Protein AF-A0A409X606-F1 (afdb_monomer_lite)

Foldseek 3Di:
DDDDDDDDDDDDPPPDPPPPPPDDFDFPPDPLADDPVRLVVLLVQAPHGKDQDAAQLQCLAPLHPNPDVVSNVVCVVCVQPLVVQQVDQNHANPQQLQWADDPPDIQARDSPPPSVPNPDDNGRGQRERIEGADDDPSSVVSVVVVCVVSRFAEAEDESNPDPVSRRTGYRHYYYHCVNHPDDDDDCFDDDPPDDPPDTGHD

Radius of gyration: 25.95 Å; chains: 1; bounding box: 70×73×76 Å

pLDDT: mean 90.86, std 13.36, range [38.22, 98.81]

InterPro domains:
  IPR006094 FAD linked oxidase, N-terminal [PF01565] (130-183)
  IPR016169 FAD-binding, type PCMH, subdomain 2 [G3DSA:3.30.465.10] (101-201)
  IPR036318 FAD-binding, type PCMH-like superfamily [SSF56176] (117-184)

Organism: NCBI:txid181874

Structure (mmCIF, N/CA/C/O backbone):
data_AF-A0A409X606-F1
#
_entry.id   AF-A0A409X606-F1
#
loop_
_atom_site.group_PDB
_atom_site.id
_atom_site.type_symbol
_atom_site.label_atom_id
_atom_site.label_alt_id
_atom_site.label_comp_id
_atom_site.label_asym_id
_atom_site.label_entity_id
_atom_site.label_seq_id
_atom_site.pdbx_PDB_ins_code
_atom_site.Cartn_x
_atom_site.Cartn_y
_atom_site.Cartn_z
_atom_site.occupancy
_atom_site.B_iso_or_equiv
_atom_site.auth_seq_id
_atom_site.auth_comp_id
_atom_site.auth_asym_id
_atom_site.auth_atom_id
_atom_site.pdbx_PDB_model_num
ATOM 1 N N . MET A 1 1 ? 37.718 59.959 51.801 1.00 41.81 1 MET A N 1
ATOM 2 C CA . MET A 1 1 ? 36.664 59.943 50.765 1.00 41.81 1 MET A CA 1
ATOM 3 C C . MET A 1 1 ? 37.006 58.835 49.777 1.00 41.81 1 MET A C 1
ATOM 5 O O . MET A 1 1 ? 37.850 59.040 48.920 1.00 41.81 1 MET A O 1
ATOM 9 N N . LEU A 1 2 ? 36.460 57.635 49.984 1.00 38.22 2 LEU A N 1
ATOM 10 C CA . LEU A 1 2 ? 36.681 56.449 49.146 1.00 38.22 2 LEU A CA 1
ATOM 11 C C . LEU A 1 2 ? 35.413 56.231 48.311 1.00 38.22 2 LEU A C 1
ATOM 13 O O . LEU A 1 2 ? 34.384 55.856 48.865 1.00 38.22 2 LEU A O 1
ATOM 17 N N . GLY A 1 3 ? 35.464 56.534 47.014 1.00 41.62 3 GLY A N 1
ATOM 18 C CA . GLY A 1 3 ? 34.371 56.265 46.076 1.00 41.62 3 GLY A CA 1
ATOM 19 C C . GLY A 1 3 ? 34.560 54.896 45.429 1.00 41.62 3 GLY A C 1
ATOM 20 O O . GLY A 1 3 ? 35.526 54.706 44.694 1.00 41.62 3 GLY A O 1
ATOM 21 N N . LEU A 1 4 ? 33.672 53.944 45.729 1.00 46.41 4 LEU A N 1
ATOM 22 C CA . LEU A 1 4 ? 33.629 52.634 45.072 1.00 46.41 4 LEU A CA 1
ATOM 23 C C . LEU A 1 4 ? 32.931 52.707 43.694 1.00 46.41 4 LEU A C 1
ATOM 25 O O . LEU A 1 4 ? 32.068 53.562 43.487 1.00 46.41 4 LEU A O 1
ATOM 29 N N . PRO A 1 5 ? 33.302 51.811 42.759 1.00 52.88 5 PRO A N 1
ATOM 30 C CA . PRO A 1 5 ? 32.977 51.891 41.339 1.00 52.88 5 PRO A CA 1
ATOM 31 C C . PRO A 1 5 ? 31.630 51.226 41.020 1.00 52.88 5 PRO A C 1
ATOM 33 O O . PRO A 1 5 ? 31.327 50.148 41.525 1.00 52.88 5 PRO A O 1
ATOM 36 N N . TYR A 1 6 ? 30.843 51.819 40.122 1.00 49.53 6 TYR A N 1
ATOM 37 C CA . TYR A 1 6 ? 29.661 51.163 39.556 1.00 49.53 6 TYR A CA 1
ATOM 38 C C . TYR A 1 6 ? 30.034 50.486 38.234 1.00 49.53 6 TYR A C 1
ATOM 40 O O . TYR A 1 6 ? 30.115 51.125 37.188 1.00 49.53 6 TYR A O 1
ATOM 48 N N . ILE A 1 7 ? 30.276 49.176 38.292 1.00 54.56 7 ILE A N 1
ATOM 49 C CA . ILE A 1 7 ? 30.349 48.306 37.115 1.00 54.56 7 ILE A CA 1
ATOM 50 C C . ILE A 1 7 ? 28.907 47.974 36.719 1.00 54.56 7 ILE A C 1
ATOM 52 O O . ILE A 1 7 ? 28.223 47.226 37.415 1.00 54.56 7 ILE A O 1
ATOM 56 N N . ALA A 1 8 ? 28.429 48.545 35.615 1.00 55.34 8 ALA A N 1
ATOM 57 C CA . ALA A 1 8 ? 27.153 48.165 35.020 1.00 55.34 8 ALA A CA 1
ATOM 58 C C . ALA A 1 8 ? 27.336 46.859 34.229 1.00 55.34 8 ALA A C 1
ATOM 60 O O . ALA A 1 8 ? 27.923 46.850 33.148 1.00 55.34 8 ALA A O 1
ATOM 61 N N . LEU A 1 9 ? 26.852 45.745 34.781 1.00 52.31 9 LEU A N 1
ATOM 62 C CA . LEU A 1 9 ? 26.819 44.453 34.101 1.00 52.31 9 LEU A CA 1
ATOM 63 C C . LEU A 1 9 ? 25.577 44.403 33.196 1.00 52.31 9 LEU A C 1
ATOM 65 O O . LEU A 1 9 ? 24.468 44.145 33.658 1.00 52.31 9 LEU A O 1
ATOM 69 N N . ALA A 1 10 ? 25.748 44.686 31.905 1.00 58.03 10 ALA A N 1
ATOM 70 C CA . ALA A 1 10 ? 24.686 44.511 30.921 1.00 58.03 10 ALA A CA 1
ATOM 71 C C . ALA A 1 10 ? 24.496 43.010 30.633 1.00 58.03 10 ALA A C 1
ATOM 73 O O . ALA A 1 10 ? 25.325 42.391 29.966 1.00 58.03 10 ALA A O 1
ATOM 74 N N . LEU A 1 11 ? 23.407 42.412 31.131 1.00 54.84 11 LEU A N 1
ATOM 75 C CA . LEU A 1 11 ? 22.975 41.086 30.686 1.00 54.84 11 LEU A CA 1
ATOM 76 C C . LEU A 1 11 ? 22.411 41.200 29.265 1.00 54.84 11 LEU A C 1
ATOM 78 O O . LEU A 1 11 ? 21.276 41.632 29.064 1.00 54.84 11 LEU A O 1
ATOM 82 N N . ALA A 1 12 ? 23.193 40.779 28.274 1.00 58.44 12 ALA A N 1
ATOM 83 C CA . ALA A 1 12 ? 22.667 40.478 26.952 1.00 58.44 12 ALA A CA 1
ATOM 84 C C . ALA A 1 12 ? 21.812 39.203 27.046 1.00 58.44 12 ALA A C 1
ATOM 86 O O . ALA A 1 12 ? 22.335 38.091 27.115 1.00 58.44 12 ALA A O 1
ATOM 87 N N . LEU A 1 13 ? 20.486 39.357 27.061 1.00 56.44 13 LEU A N 1
ATOM 88 C CA . LEU A 1 13 ? 19.549 38.260 26.820 1.00 56.44 13 LEU A CA 1
ATOM 89 C C . LEU A 1 13 ? 19.675 37.842 25.350 1.00 56.44 13 LEU A C 1
ATOM 91 O O . LEU A 1 13 ? 18.957 38.339 24.481 1.00 56.44 13 LEU A O 1
ATOM 95 N N . ALA A 1 14 ? 20.617 36.945 25.059 1.00 59.12 14 ALA A N 1
ATOM 96 C CA . ALA A 1 14 ? 20.675 36.263 23.777 1.00 59.12 14 ALA A CA 1
ATOM 97 C C . ALA A 1 14 ? 19.404 35.417 23.635 1.00 59.12 14 ALA A C 1
ATOM 99 O O . ALA A 1 14 ? 19.283 34.330 24.197 1.00 59.12 14 ALA A O 1
ATOM 100 N N . SER A 1 15 ? 18.427 35.949 22.908 1.00 60.22 15 SER A N 1
ATOM 101 C CA . SER A 1 15 ? 17.248 35.199 22.497 1.00 60.22 15 SER A CA 1
ATOM 102 C C . SER A 1 15 ? 17.689 34.252 21.388 1.00 60.22 15 SER A C 1
ATOM 104 O O . SER A 1 15 ? 17.701 34.621 20.217 1.00 60.22 15 SER A O 1
ATOM 106 N N . SER A 1 16 ? 18.131 33.048 21.749 1.00 58.28 16 SER A N 1
ATOM 107 C CA . SER A 1 16 ? 18.329 31.983 20.770 1.00 58.28 16 SER A CA 1
ATOM 108 C C . SER A 1 16 ? 16.969 31.666 20.160 1.00 58.28 16 SER A C 1
ATOM 110 O O . SER A 1 16 ? 16.063 31.212 20.859 1.00 58.28 16 SER A O 1
ATOM 112 N N . SER A 1 17 ? 16.802 31.927 18.867 1.00 60.75 17 SER A N 1
ATOM 113 C CA . SER A 1 17 ? 15.652 31.432 18.120 1.00 60.75 17 SER A CA 1
ATOM 114 C C . SER A 1 17 ? 15.630 29.911 18.285 1.00 60.75 17 SER A C 1
ATOM 116 O O . SER A 1 17 ? 16.550 29.230 17.833 1.00 60.75 17 SER A O 1
ATOM 118 N N . ILE A 1 18 ? 14.621 29.363 18.968 1.00 57.25 18 ILE A N 1
ATOM 119 C CA . ILE A 1 18 ? 14.363 27.922 18.930 1.00 57.25 18 ILE A CA 1
ATOM 120 C C . ILE A 1 18 ? 13.805 27.649 17.537 1.00 57.25 18 ILE A C 1
ATOM 122 O O . ILE A 1 18 ? 12.596 27.628 17.320 1.00 57.25 18 ILE A O 1
ATOM 126 N N . GLU A 1 19 ? 14.693 27.509 16.560 1.00 60.12 19 GLU A N 1
ATOM 127 C CA . GLU A 1 19 ? 14.320 26.948 15.278 1.00 60.12 19 GLU A CA 1
ATOM 128 C C . GLU A 1 19 ? 14.065 25.461 15.523 1.00 60.12 19 GLU A C 1
ATOM 130 O O . GLU A 1 19 ? 14.979 24.683 15.811 1.00 60.12 19 GLU A O 1
ATOM 135 N N . ALA A 1 20 ? 12.792 25.067 15.513 1.00 58.22 20 ALA A N 1
ATOM 136 C CA . ALA A 1 20 ? 12.423 23.666 15.591 1.00 58.22 20 ALA A CA 1
ATOM 137 C C . ALA A 1 20 ? 13.053 22.956 14.387 1.00 58.22 20 ALA A C 1
ATOM 139 O O . ALA A 1 20 ? 12.604 23.118 13.251 1.00 58.22 20 ALA A O 1
ATOM 140 N N . LYS A 1 21 ? 14.126 22.194 14.625 1.00 62.66 21 LYS A N 1
ATOM 141 C CA . LYS A 1 21 ? 14.823 21.450 13.578 1.00 62.66 21 LYS A CA 1
ATOM 142 C C . LYS A 1 21 ? 13.825 20.490 12.935 1.00 62.66 21 LYS A C 1
ATOM 144 O O . LYS A 1 21 ? 13.454 19.475 13.530 1.00 62.66 21 LYS A O 1
ATOM 149 N N . THR A 1 22 ? 13.365 20.828 11.733 1.00 71.00 22 THR A N 1
ATOM 150 C CA . THR A 1 22 ? 12.406 20.005 10.994 1.00 71.00 22 THR A CA 1
ATOM 151 C C . THR A 1 22 ? 13.116 18.711 10.628 1.00 71.00 22 THR A C 1
ATOM 153 O O . THR A 1 22 ? 13.938 18.664 9.718 1.00 71.00 22 THR A O 1
ATOM 156 N N . THR A 1 23 ? 12.868 17.663 11.411 1.00 86.94 23 THR A N 1
ATOM 157 C CA . THR A 1 23 ? 13.495 16.361 11.196 1.00 86.94 23 THR A CA 1
ATOM 158 C C . THR A 1 23 ? 12.695 15.622 10.135 1.00 86.94 23 THR A C 1
ATOM 160 O O . THR A 1 23 ? 11.543 15.248 10.363 1.00 86.94 23 THR A O 1
ATOM 163 N N . CYS A 1 24 ? 13.297 15.428 8.961 1.00 92.81 24 CYS A N 1
ATOM 164 C CA . CYS A 1 24 ? 12.702 14.631 7.895 1.00 92.81 24 CYS A CA 1
ATOM 165 C C . CYS A 1 24 ? 12.411 13.202 8.374 1.00 92.81 24 CYS A C 1
ATOM 167 O O . CYS A 1 24 ? 13.068 12.678 9.277 1.00 92.81 24 CYS A O 1
ATOM 169 N N . LYS A 1 25 ? 11.419 12.559 7.754 1.00 95.56 25 LYS A N 1
ATOM 170 C CA . LYS A 1 25 ? 11.163 11.132 7.971 1.00 95.56 25 LYS A CA 1
ATOM 171 C C . LYS A 1 25 ? 12.327 10.299 7.454 1.00 95.56 25 LYS A C 1
ATOM 173 O O . LYS A 1 25 ? 12.964 10.668 6.471 1.00 95.56 25 LYS A O 1
ATOM 178 N N . CYS A 1 26 ? 12.583 9.179 8.117 1.00 96.38 26 CYS A N 1
ATOM 179 C CA . CYS A 1 26 ? 13.582 8.237 7.663 1.00 96.38 26 CYS A CA 1
ATOM 180 C C . CYS A 1 26 ? 13.048 7.428 6.473 1.00 96.38 26 CYS A C 1
ATOM 182 O O . CYS A 1 26 ? 11.951 6.869 6.541 1.00 96.38 26 CYS A O 1
ATOM 184 N N . LEU A 1 27 ? 13.814 7.390 5.383 1.00 96.06 27 LEU A N 1
ATOM 185 C CA . LEU A 1 27 ? 13.409 6.793 4.110 1.00 96.06 27 LEU A CA 1
ATOM 186 C C . LEU A 1 27 ? 14.164 5.476 3.868 1.00 96.06 27 LEU A C 1
ATOM 188 O O . LEU A 1 27 ? 15.333 5.389 4.255 1.00 96.06 27 LEU A O 1
ATOM 192 N N . PRO A 1 28 ? 13.559 4.475 3.201 1.00 94.88 28 PRO A N 1
ATOM 193 C CA . PRO A 1 28 ? 14.253 3.264 2.772 1.00 94.88 28 PRO A CA 1
ATOM 194 C C . PRO A 1 28 ? 15.574 3.590 2.066 1.00 94.88 28 PRO A C 1
ATOM 196 O O . PRO A 1 28 ? 15.615 4.455 1.193 1.00 94.88 28 PRO A O 1
ATOM 199 N N . GLY A 1 29 ? 16.652 2.917 2.472 1.00 93.19 29 GLY A N 1
ATOM 200 C CA . GLY A 1 29 ? 18.016 3.164 1.983 1.00 93.19 29 GLY A CA 1
ATOM 201 C C . GLY A 1 29 ? 18.800 4.241 2.748 1.00 93.19 29 GLY A C 1
ATOM 202 O O . GLY A 1 29 ? 20.011 4.337 2.576 1.00 93.19 29 GLY A O 1
ATOM 203 N N . SER A 1 30 ? 18.158 5.021 3.625 1.00 95.25 30 SER A N 1
ATOM 204 C CA . SER A 1 30 ? 18.858 5.983 4.492 1.00 95.25 30 SER A CA 1
ATOM 205 C C . SER A 1 30 ? 19.560 5.280 5.666 1.00 95.25 30 SER A C 1
ATOM 207 O O . SER A 1 30 ? 19.043 4.275 6.153 1.00 95.25 30 SER A O 1
ATOM 209 N N . PRO A 1 31 ? 20.656 5.835 6.225 1.00 95.75 31 PRO A N 1
ATOM 210 C CA . PRO A 1 31 ? 21.358 5.232 7.369 1.00 95.75 31 PRO A CA 1
ATOM 211 C C . PRO A 1 31 ? 20.507 5.059 8.635 1.00 95.75 31 PRO A C 1
ATOM 213 O O . PRO A 1 31 ? 20.772 4.179 9.444 1.00 95.75 31 PRO A O 1
ATOM 216 N N . CYS A 1 32 ? 19.484 5.898 8.817 1.00 95.31 32 CYS A N 1
ATOM 217 C CA . CYS A 1 32 ? 18.547 5.796 9.936 1.00 95.31 32 CYS A CA 1
ATOM 218 C C . CYS A 1 32 ? 17.511 4.670 9.765 1.00 95.31 32 CYS A C 1
ATOM 220 O O . CYS A 1 32 ? 16.748 4.408 10.695 1.00 95.31 32 CYS A O 1
ATOM 222 N N . PHE A 1 33 ? 17.404 4.074 8.569 1.00 97.75 33 PHE A N 1
ATOM 223 C CA . PHE A 1 33 ? 16.308 3.169 8.242 1.00 97.75 33 PHE A CA 1
ATOM 224 C C . PHE A 1 33 ? 16.557 1.811 8.904 1.00 97.75 33 PHE A C 1
ATOM 226 O O . PHE A 1 33 ? 17.709 1.372 8.961 1.00 97.75 33 PHE A O 1
ATOM 233 N N . PRO A 1 34 ? 15.515 1.130 9.411 1.00 97.62 34 PRO A N 1
ATOM 234 C CA . PRO A 1 34 ? 15.673 -0.169 10.052 1.00 97.62 34 PRO A CA 1
ATOM 235 C C . PRO A 1 34 ? 16.437 -1.158 9.171 1.00 97.62 34 PRO A C 1
ATOM 237 O O . PRO A 1 34 ? 16.160 -1.289 7.978 1.00 97.62 34 PRO A O 1
ATOM 240 N N . SER A 1 35 ? 17.389 -1.880 9.762 1.00 97.69 35 SER A N 1
ATOM 241 C CA . SER A 1 35 ? 18.125 -2.920 9.046 1.00 97.69 35 SER A CA 1
ATOM 242 C C . SER A 1 35 ? 17.215 -4.119 8.734 1.00 97.69 35 SER A C 1
ATOM 244 O O . SER A 1 35 ? 16.213 -4.331 9.427 1.00 97.69 35 SER A O 1
ATOM 246 N N . PRO A 1 36 ? 17.552 -4.957 7.736 1.00 97.12 36 PRO A N 1
ATOM 247 C CA . PRO A 1 36 ? 16.731 -6.116 7.385 1.00 97.12 36 PRO A CA 1
ATOM 248 C C . PRO A 1 36 ? 16.401 -7.053 8.566 1.00 97.12 36 PRO A C 1
ATOM 250 O O . PRO A 1 36 ? 15.242 -7.450 8.678 1.00 97.12 36 PRO A O 1
ATOM 253 N N . PRO A 1 37 ? 17.326 -7.361 9.503 1.00 98.31 37 PRO A N 1
ATOM 254 C CA . PRO A 1 37 ? 16.987 -8.149 10.691 1.00 98.31 37 PRO A CA 1
ATOM 255 C C . PRO A 1 37 ? 15.968 -7.469 11.616 1.00 98.31 37 PRO A C 1
ATOM 257 O O . PRO A 1 37 ? 15.107 -8.145 12.175 1.00 98.31 37 PRO A O 1
ATOM 260 N N . VAL A 1 38 ? 16.030 -6.140 11.760 1.00 98.38 38 VAL A N 1
ATOM 261 C CA . VAL A 1 38 ? 15.075 -5.365 12.572 1.00 98.38 38 VAL A CA 1
ATOM 262 C C . VAL A 1 38 ? 13.690 -5.375 11.926 1.00 98.38 38 VAL A C 1
ATOM 264 O O . VAL A 1 38 ? 12.697 -5.629 12.605 1.00 98.38 38 VAL A O 1
ATOM 267 N N . ILE A 1 39 ? 13.623 -5.182 10.604 1.00 98.06 39 ILE A N 1
ATOM 268 C CA . ILE A 1 39 ? 12.375 -5.304 9.835 1.00 98.06 39 ILE A CA 1
ATOM 269 C C . ILE A 1 39 ? 11.810 -6.716 9.988 1.00 98.06 39 ILE A C 1
ATOM 271 O O . ILE A 1 39 ? 10.625 -6.872 10.270 1.00 98.06 39 ILE A O 1
ATOM 275 N N . LYS A 1 40 ? 12.654 -7.749 9.880 1.00 98.19 40 LYS A N 1
ATOM 276 C CA . LYS A 1 40 ? 12.209 -9.137 10.004 1.00 98.19 40 LYS A CA 1
ATOM 277 C C . LYS A 1 40 ? 11.657 -9.453 11.391 1.00 98.19 40 LYS A C 1
ATOM 279 O O . LYS A 1 40 ? 10.643 -10.137 11.511 1.00 98.19 40 LYS A O 1
ATOM 284 N N . ALA A 1 41 ? 12.303 -8.943 12.437 1.00 98.38 41 ALA A N 1
ATOM 285 C CA . ALA A 1 41 ? 11.805 -9.073 13.799 1.00 98.38 41 ALA A CA 1
ATOM 286 C C . ALA A 1 41 ? 10.425 -8.417 13.950 1.00 98.38 41 ALA A C 1
ATOM 288 O O . ALA A 1 41 ? 9.538 -9.024 14.543 1.00 98.38 41 ALA A O 1
ATOM 289 N N . PHE A 1 42 ? 10.220 -7.232 13.364 1.00 98.38 42 PHE A N 1
ATOM 290 C CA . PHE A 1 42 ? 8.917 -6.568 13.329 1.00 98.38 42 PHE A CA 1
ATOM 291 C C . PHE A 1 42 ? 7.860 -7.383 12.569 1.00 98.38 42 PHE A C 1
ATOM 293 O O . PHE A 1 42 ? 6.780 -7.606 13.117 1.00 98.38 42 PHE A O 1
ATOM 300 N N . GLU A 1 43 ? 8.171 -7.889 11.371 1.00 97.94 43 GLU A N 1
ATOM 301 C CA . GLU A 1 43 ? 7.273 -8.748 10.580 1.00 97.94 43 GLU A CA 1
ATOM 302 C C . GLU A 1 43 ? 6.765 -9.944 11.389 1.00 97.94 43 GLU A C 1
ATOM 304 O O . GLU A 1 43 ? 5.574 -10.241 11.376 1.00 97.94 43 GLU A O 1
ATOM 309 N N . ASN A 1 44 ? 7.652 -10.590 12.150 1.00 98.00 44 ASN A N 1
ATOM 310 C CA . ASN A 1 44 ? 7.307 -11.745 12.979 1.00 98.00 44 ASN A CA 1
ATOM 311 C C . ASN A 1 44 ? 6.345 -11.405 14.132 1.00 98.00 44 ASN A C 1
ATOM 313 O O . ASN A 1 44 ? 5.778 -12.309 14.743 1.00 98.00 44 ASN A O 1
ATOM 317 N N . THR A 1 45 ? 6.159 -10.122 14.458 1.00 98.00 45 THR A N 1
ATOM 318 C CA . THR A 1 45 ? 5.170 -9.694 15.457 1.00 98.00 45 THR A CA 1
ATOM 319 C C . THR A 1 45 ? 3.779 -9.465 14.869 1.00 98.00 45 THR A C 1
ATOM 321 O O . THR A 1 45 ? 2.826 -9.351 15.642 1.00 98.00 45 THR A O 1
ATOM 324 N N . LEU A 1 46 ? 3.638 -9.362 13.548 1.00 98.44 46 LEU A N 1
ATOM 325 C CA . LEU A 1 46 ? 2.374 -9.058 12.879 1.00 98.44 46 LEU A CA 1
ATOM 326 C C . LEU A 1 46 ? 1.549 -10.325 12.621 1.00 98.44 46 LEU A C 1
ATOM 328 O O . LEU A 1 46 ? 2.064 -11.440 12.623 1.00 98.44 46 LEU A O 1
ATOM 332 N N . SER A 1 47 ? 0.251 -10.144 12.373 1.00 98.12 47 SER A N 1
ATOM 333 C CA . SER A 1 47 ? -0.654 -11.250 12.025 1.00 98.12 47 SER A CA 1
ATOM 334 C C . SER A 1 47 ? -0.342 -11.888 10.664 1.00 98.12 47 SER A C 1
ATOM 336 O O . SER A 1 47 ? -0.646 -13.059 10.449 1.00 98.12 47 SER A O 1
ATOM 338 N N . GLU A 1 48 ? 0.237 -11.125 9.737 1.00 97.00 48 GLU A N 1
ATOM 339 C CA . GLU A 1 48 ? 0.826 -11.598 8.480 1.00 97.00 48 GLU A CA 1
ATOM 340 C C . GLU A 1 48 ? 2.141 -10.832 8.240 1.00 97.00 48 GLU A C 1
ATOM 342 O O . GLU A 1 48 ? 2.254 -9.687 8.693 1.00 97.00 48 GLU A O 1
ATOM 347 N N . PRO A 1 49 ? 3.123 -11.419 7.529 1.00 96.12 49 PRO A N 1
ATOM 348 C CA . PRO A 1 49 ? 4.332 -10.704 7.133 1.00 96.12 49 PRO A CA 1
ATOM 349 C C . PRO A 1 49 ? 4.021 -9.416 6.362 1.00 96.12 49 PRO A C 1
ATOM 351 O O . PRO A 1 49 ? 2.982 -9.296 5.707 1.00 96.12 49 PRO A O 1
ATOM 354 N N . LEU A 1 50 ? 4.946 -8.457 6.417 1.00 97.00 50 LEU A N 1
ATOM 355 C CA . LEU A 1 50 ? 4.839 -7.213 5.661 1.00 97.00 50 LEU A CA 1
ATOM 356 C C . LEU A 1 50 ? 4.771 -7.521 4.158 1.00 97.00 50 LEU A C 1
ATOM 358 O O . LEU A 1 50 ? 5.572 -8.290 3.628 1.00 97.00 50 LEU A O 1
ATOM 362 N N . ILE A 1 51 ? 3.818 -6.903 3.468 1.00 97.81 51 ILE A N 1
ATOM 363 C CA . ILE A 1 51 ? 3.742 -6.944 2.009 1.00 97.81 51 ILE A CA 1
ATOM 364 C C . ILE A 1 51 ? 4.699 -5.878 1.475 1.00 97.81 51 ILE A C 1
ATOM 366 O O . ILE A 1 51 ? 4.657 -4.734 1.927 1.00 97.81 51 ILE A O 1
ATOM 370 N N . HIS A 1 52 ? 5.521 -6.238 0.493 1.00 95.69 52 HIS A N 1
ATOM 371 C CA . HIS A 1 52 ? 6.429 -5.325 -0.209 1.00 95.69 52 HIS A CA 1
ATOM 372 C C . HIS A 1 52 ? 5.876 -5.076 -1.620 1.00 95.69 52 HIS A C 1
ATOM 374 O O . HIS A 1 52 ? 6.220 -5.815 -2.544 1.00 95.69 52 HIS A O 1
ATOM 380 N N . PRO A 1 53 ? 4.935 -4.129 -1.795 1.00 96.12 53 PRO A N 1
ATOM 381 C CA . PRO A 1 53 ? 4.190 -4.012 -3.040 1.00 96.12 53 PRO A CA 1
ATOM 382 C C . PRO A 1 53 ? 5.024 -3.405 -4.170 1.00 96.12 53 PRO A C 1
ATOM 384 O O . PRO A 1 53 ? 5.767 -2.437 -3.980 1.00 96.12 53 PRO A O 1
ATOM 387 N N . ARG A 1 54 ? 4.789 -3.904 -5.383 1.00 97.06 54 ARG A N 1
ATOM 388 C CA . ARG A 1 54 ? 5.078 -3.187 -6.628 1.00 97.06 54 ARG A CA 1
ATOM 389 C C . ARG A 1 54 ? 3.794 -2.538 -7.149 1.00 97.06 54 ARG A C 1
ATOM 391 O O . ARG A 1 54 ? 2.711 -3.004 -6.800 1.00 97.06 54 ARG A O 1
ATOM 398 N N . PRO A 1 55 ? 3.879 -1.458 -7.946 1.00 97.62 55 PRO A N 1
ATOM 399 C CA . PRO A 1 55 ? 2.700 -0.856 -8.560 1.00 97.62 55 PRO A CA 1
ATOM 400 C C . PRO A 1 55 ? 1.886 -1.884 -9.337 1.00 97.62 55 PRO A C 1
ATOM 402 O O . PRO A 1 55 ? 2.455 -2.762 -9.978 1.00 97.62 55 PRO A O 1
ATOM 405 N N . MET A 1 56 ? 0.564 -1.742 -9.345 1.00 96.69 56 MET A N 1
ATOM 406 C CA . MET A 1 56 ? -0.342 -2.707 -9.978 1.00 96.69 56 MET A CA 1
ATOM 407 C C . MET A 1 56 ? -0.011 -2.965 -11.461 1.00 96.69 56 MET A C 1
ATOM 409 O O . MET A 1 56 ? -0.169 -4.081 -11.941 1.00 96.69 56 MET A O 1
ATOM 413 N N . GLY A 1 57 ? 0.492 -1.956 -12.182 1.00 97.38 57 GLY A N 1
ATOM 414 C CA . GLY A 1 57 ? 0.910 -2.081 -13.583 1.00 97.38 57 GLY A CA 1
ATOM 415 C C . GLY A 1 57 ? 2.213 -2.858 -13.812 1.00 97.38 57 GLY A C 1
ATOM 416 O O . GLY A 1 57 ? 2.483 -3.220 -14.951 1.00 97.38 57 GLY A O 1
ATOM 417 N N . SER A 1 58 ? 3.006 -3.139 -12.772 1.00 97.81 58 SER A N 1
ATOM 418 C CA . SER A 1 58 ? 4.357 -3.731 -12.881 1.00 97.81 58 SER A CA 1
ATOM 419 C C . SER A 1 58 ? 4.375 -5.072 -13.607 1.00 97.81 58 SER A C 1
ATOM 421 O O . SER A 1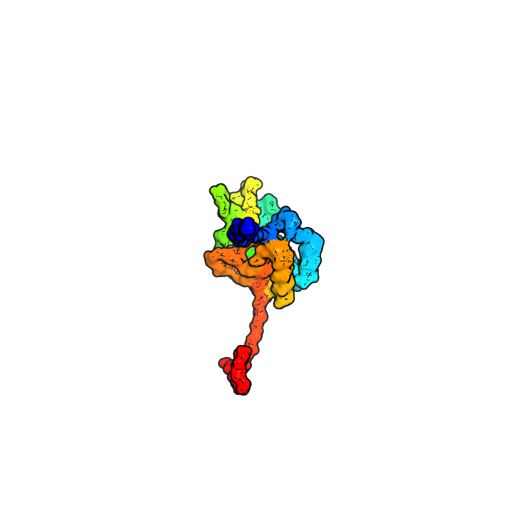 58 ? 5.255 -5.324 -14.427 1.00 97.81 58 SER A O 1
ATOM 423 N N . VAL A 1 59 ? 3.317 -5.862 -13.435 1.00 98.06 59 VAL A N 1
ATOM 424 C CA . VAL A 1 59 ? 3.116 -7.143 -14.120 1.00 98.06 59 VAL A CA 1
ATOM 425 C C . VAL A 1 59 ? 3.057 -7.031 -15.651 1.00 98.06 59 VAL A C 1
ATOM 427 O O . VAL A 1 59 ? 3.158 -8.046 -16.336 1.00 98.06 59 VAL A O 1
ATOM 430 N N . CYS A 1 60 ? 2.892 -5.826 -16.206 1.00 98.19 60 CYS A N 1
ATOM 431 C CA . CYS A 1 60 ? 2.859 -5.568 -17.646 1.00 98.19 60 CYS A CA 1
ATOM 432 C C . CYS A 1 60 ? 4.208 -5.179 -18.263 1.00 98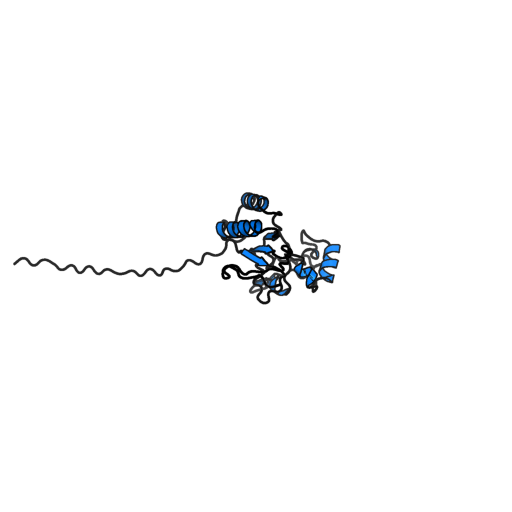.19 60 CYS A C 1
ATOM 434 O O . CYS A 1 60 ? 4.279 -5.089 -19.486 1.00 98.19 60 CYS A O 1
ATOM 436 N N . PHE A 1 61 ? 5.251 -4.946 -17.463 1.00 97.62 61 PHE A N 1
ATOM 437 C CA . PHE A 1 61 ? 6.555 -4.472 -17.934 1.00 97.62 61 PHE A CA 1
ATOM 438 C C . PHE A 1 61 ? 7.537 -5.650 -18.032 1.00 97.62 61 PHE A C 1
ATOM 440 O O . PHE A 1 61 ? 7.900 -6.188 -16.990 1.00 97.62 61 PHE A O 1
ATOM 447 N N . PRO A 1 62 ? 7.998 -6.073 -19.228 1.00 96.25 62 PRO A N 1
ATOM 448 C CA . PRO A 1 62 ? 8.875 -7.241 -19.399 1.00 96.25 62 PRO A CA 1
ATOM 449 C C . PRO A 1 62 ? 10.223 -7.164 -18.671 1.00 96.25 62 PRO A C 1
ATOM 451 O O . PRO A 1 62 ? 10.841 -8.194 -18.416 1.00 96.25 62 PRO A O 1
ATOM 454 N N . ASN A 1 63 ? 10.690 -5.955 -18.356 1.00 94.25 63 ASN A N 1
ATOM 455 C CA . ASN A 1 63 ? 11.915 -5.705 -17.596 1.00 94.25 63 ASN A CA 1
ATOM 456 C C . ASN A 1 63 ? 11.693 -5.649 -16.070 1.00 94.25 63 ASN A C 1
ATOM 458 O O . ASN A 1 63 ? 12.666 -5.530 -15.324 1.00 94.25 63 ASN A O 1
ATOM 462 N N . ASP A 1 64 ? 10.449 -5.736 -15.589 1.00 96.19 64 ASP A N 1
ATOM 463 C CA . ASP A 1 64 ? 10.136 -5.768 -14.162 1.00 96.19 64 ASP A CA 1
ATOM 464 C C . ASP A 1 64 ? 10.168 -7.214 -13.623 1.00 96.19 64 ASP A C 1
ATOM 466 O O . ASP A 1 64 ? 9.641 -8.125 -14.267 1.00 96.19 64 ASP A O 1
ATOM 470 N N . PRO A 1 65 ? 10.718 -7.462 -12.417 1.00 95.62 65 PRO A N 1
ATOM 471 C CA . PRO A 1 65 ? 10.728 -8.794 -11.804 1.00 95.62 65 PRO A CA 1
ATOM 472 C C . PRO A 1 65 ? 9.345 -9.435 -11.616 1.00 95.62 65 PRO A C 1
ATOM 474 O O . PRO A 1 65 ? 9.250 -10.647 -11.434 1.00 95.62 65 PRO A O 1
ATOM 477 N N . THR A 1 66 ? 8.278 -8.634 -11.610 1.00 96.75 66 THR A N 1
ATOM 478 C CA . THR A 1 66 ? 6.894 -9.097 -11.439 1.00 96.75 66 THR A CA 1
ATOM 479 C C . THR A 1 66 ? 6.170 -9.371 -12.757 1.00 96.75 66 THR A C 1
ATOM 481 O O . THR A 1 66 ? 4.988 -9.722 -12.726 1.00 96.75 66 THR A O 1
ATOM 484 N N . PHE A 1 67 ? 6.846 -9.236 -13.906 1.00 97.44 67 PHE A N 1
ATOM 485 C CA . PHE A 1 67 ? 6.245 -9.441 -15.219 1.00 97.44 67 PHE A CA 1
ATOM 486 C C . PHE A 1 67 ? 5.474 -10.761 -15.308 1.00 97.44 67 PHE A C 1
ATOM 488 O O . PHE A 1 67 ? 6.012 -11.850 -15.093 1.00 97.44 67 PHE A O 1
ATOM 495 N N . ASN A 1 68 ? 4.197 -10.664 -15.665 1.00 98.06 68 ASN A N 1
ATOM 496 C CA . ASN A 1 68 ? 3.342 -11.813 -15.883 1.00 98.06 68 ASN A CA 1
ATOM 497 C C . ASN A 1 68 ? 2.237 -11.434 -16.884 1.00 98.06 68 ASN A C 1
ATOM 499 O O . ASN A 1 68 ? 1.350 -10.649 -16.542 1.00 98.06 68 ASN A O 1
ATOM 503 N N . PRO A 1 69 ? 2.235 -11.993 -18.109 1.00 97.25 69 PRO A N 1
ATOM 504 C CA . PRO A 1 69 ? 1.298 -11.581 -19.154 1.00 97.25 69 PRO A CA 1
ATOM 505 C C . PRO A 1 69 ? -0.169 -11.864 -18.799 1.00 97.25 69 PRO A C 1
ATOM 507 O O . PRO A 1 69 ? -1.049 -11.083 -19.161 1.00 97.25 69 PRO A O 1
ATOM 510 N N . THR A 1 70 ? -0.445 -12.933 -18.047 1.00 98.19 70 THR A N 1
ATOM 511 C CA . THR A 1 70 ? -1.801 -13.261 -17.584 1.00 98.19 70 THR A CA 1
ATOM 512 C C . THR A 1 70 ? -2.279 -12.253 -16.543 1.00 98.19 70 THR A C 1
ATOM 514 O O . THR A 1 70 ? -3.377 -11.710 -16.670 1.00 98.19 70 THR A O 1
ATOM 517 N N . ALA A 1 71 ? -1.441 -11.944 -15.549 1.00 97.88 71 ALA A N 1
ATOM 518 C CA . ALA A 1 71 ? -1.756 -10.923 -14.552 1.00 97.88 71 ALA A CA 1
ATOM 519 C C . ALA A 1 71 ? -1.885 -9.535 -15.198 1.00 97.88 71 ALA A C 1
ATOM 521 O O . ALA A 1 71 ? -2.768 -8.765 -14.832 1.00 97.88 71 ALA A O 1
ATOM 522 N N . CYS A 1 72 ? -1.069 -9.232 -16.211 1.00 98.19 72 CYS A N 1
ATOM 523 C CA . CYS A 1 72 ? -1.184 -8.003 -16.987 1.00 98.19 72 CYS A CA 1
ATOM 524 C C . CYS A 1 72 ? -2.541 -7.878 -17.687 1.00 98.19 72 CYS A C 1
ATOM 526 O O . CYS A 1 72 ? -3.172 -6.822 -17.617 1.00 98.19 72 CYS A O 1
ATOM 528 N N . ALA A 1 73 ? -3.021 -8.945 -18.333 1.00 98.25 73 ALA A N 1
ATOM 529 C CA . ALA A 1 73 ? -4.339 -8.946 -18.961 1.00 98.25 73 ALA A CA 1
ATOM 530 C C . ALA A 1 73 ? -5.455 -8.680 -17.934 1.00 98.25 73 ALA A C 1
ATOM 532 O O . ALA A 1 73 ? -6.353 -7.871 -18.186 1.00 98.25 73 ALA A O 1
ATOM 533 N N . GLU A 1 74 ? -5.365 -9.291 -16.749 1.00 98.06 74 GLU A N 1
ATOM 534 C CA . GLU A 1 74 ? -6.304 -9.043 -15.655 1.00 98.06 74 GLU A CA 1
ATOM 535 C C . GLU A 1 74 ? -6.249 -7.585 -15.174 1.00 98.06 74 GLU A C 1
ATOM 537 O O . GLU A 1 74 ? -7.287 -6.916 -15.139 1.00 98.06 74 GLU A O 1
ATOM 542 N N . VAL A 1 75 ? -5.054 -7.068 -14.874 1.00 98.00 75 VAL A N 1
ATOM 543 C CA . VAL A 1 75 ? -4.832 -5.684 -14.428 1.00 98.00 75 VAL A CA 1
ATOM 544 C C . VAL A 1 75 ? -5.374 -4.685 -15.443 1.00 98.00 75 VAL A C 1
ATOM 546 O O . VAL A 1 75 ? -6.096 -3.767 -15.057 1.00 98.00 75 VAL A O 1
ATOM 549 N N . LYS A 1 76 ? -5.103 -4.879 -16.739 1.00 98.06 76 LYS A N 1
ATOM 550 C CA . LYS A 1 76 ? -5.641 -4.024 -17.806 1.00 98.06 76 LYS A CA 1
ATOM 551 C C . LYS A 1 76 ? -7.168 -4.053 -17.832 1.00 98.06 76 LYS A C 1
ATOM 553 O O . LYS A 1 76 ? -7.793 -2.998 -17.893 1.00 98.06 76 LYS A O 1
ATOM 558 N N . SER A 1 77 ? -7.780 -5.234 -17.719 1.00 98.19 77 SER A N 1
ATOM 559 C CA . SER A 1 77 ? -9.245 -5.371 -17.737 1.00 98.19 77 SER A CA 1
ATOM 560 C C . SER A 1 77 ? -9.939 -4.729 -16.527 1.00 98.19 77 SER A C 1
ATOM 562 O O . SER A 1 77 ? -11.075 -4.268 -16.631 1.00 98.19 77 SER A O 1
ATOM 564 N N . LYS A 1 78 ? -9.256 -4.667 -15.378 1.00 97.69 78 LYS A N 1
ATOM 565 C CA . LYS A 1 78 ? -9.791 -4.141 -14.115 1.00 97.69 78 LYS A CA 1
ATOM 566 C C . LYS A 1 78 ? -9.204 -2.786 -13.730 1.00 97.69 78 LYS A C 1
ATOM 568 O O . LYS A 1 78 ? -9.470 -2.311 -12.627 1.00 97.69 78 LYS A O 1
ATOM 573 N N . TRP A 1 79 ? -8.456 -2.137 -14.624 1.00 96.75 79 TRP A N 1
ATOM 574 C CA . TRP A 1 79 ? -7.692 -0.934 -14.300 1.00 96.75 79 TRP A CA 1
ATOM 575 C C . TRP A 1 79 ? -8.557 0.168 -13.686 1.00 96.75 79 TRP A C 1
ATOM 577 O O . TRP A 1 79 ? -8.157 0.772 -12.703 1.00 96.75 79 TRP A O 1
ATOM 587 N N . HIS A 1 80 ? -9.779 0.381 -14.173 1.00 96.12 80 HIS A N 1
ATOM 588 C CA . HIS A 1 80 ? -10.712 1.372 -13.615 1.00 96.12 80 HIS A CA 1
ATOM 589 C C . HIS A 1 80 ? -11.807 0.765 -12.720 1.00 96.12 80 HIS A C 1
ATOM 591 O O . HIS A 1 80 ? -12.774 1.439 -12.370 1.00 96.12 80 HIS A O 1
ATOM 597 N N . ASN A 1 81 ? -11.690 -0.510 -12.338 1.00 97.69 81 ASN A N 1
ATOM 598 C CA . ASN A 1 81 ? -12.682 -1.172 -11.500 1.00 97.69 81 ASN A CA 1
ATOM 599 C C . ASN A 1 81 ? -12.459 -0.830 -10.018 1.00 97.69 81 ASN A C 1
ATOM 601 O O . ASN A 1 81 ? -11.488 -1.271 -9.405 1.00 97.69 81 ASN A O 1
ATOM 605 N N . GLY A 1 82 ? -13.391 -0.083 -9.422 1.00 96.50 82 GLY A N 1
ATOM 606 C CA . GLY A 1 82 ? -13.251 0.376 -8.039 1.00 96.50 82 GLY A CA 1
ATOM 607 C C . GLY A 1 82 ? -13.135 -0.755 -7.014 1.00 96.50 82 GLY A C 1
ATOM 608 O O . GLY A 1 82 ? -12.292 -0.688 -6.122 1.00 96.50 82 GLY A O 1
ATOM 609 N N . ALA A 1 83 ? -13.910 -1.833 -7.162 1.00 96.81 83 ALA A N 1
ATOM 610 C CA . ALA A 1 83 ? -13.847 -2.968 -6.240 1.00 96.81 83 ALA A CA 1
ATOM 611 C C . ALA A 1 83 ? -12.470 -3.653 -6.278 1.00 96.81 83 ALA A C 1
ATOM 613 O O . ALA A 1 83 ? -11.874 -3.905 -5.230 1.00 96.81 83 ALA A O 1
ATOM 614 N N . PHE A 1 84 ? -11.925 -3.872 -7.477 1.00 97.56 84 PHE A N 1
ATOM 615 C CA . PHE A 1 84 ? -10.592 -4.43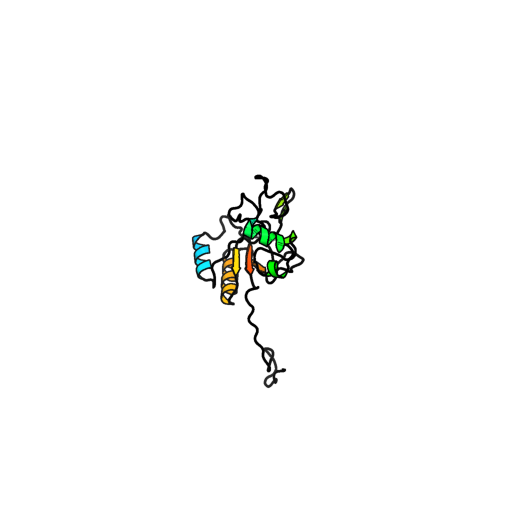6 -7.664 1.00 97.56 84 PHE A CA 1
ATOM 616 C C . PHE A 1 84 ? -9.507 -3.546 -7.049 1.00 97.56 84 PHE A C 1
ATOM 618 O O . PHE A 1 84 ? -8.707 -4.020 -6.245 1.00 97.56 84 PHE A O 1
ATOM 625 N N . ARG A 1 85 ? -9.533 -2.238 -7.324 1.00 97.06 85 ARG A N 1
ATOM 626 C CA . ARG A 1 85 ? -8.554 -1.286 -6.768 1.00 97.06 85 ARG A CA 1
ATOM 627 C C . ARG A 1 85 ? -8.624 -1.178 -5.241 1.00 97.06 85 ARG A C 1
ATOM 629 O O . ARG A 1 85 ? -7.612 -0.961 -4.582 1.00 97.06 85 ARG A O 1
ATOM 636 N N . THR A 1 86 ? -9.803 -1.361 -4.647 1.00 96.81 86 THR A N 1
ATOM 637 C CA . THR A 1 86 ? -9.946 -1.451 -3.186 1.00 96.81 86 THR A CA 1
ATOM 638 C C . THR A 1 86 ? -9.380 -2.758 -2.623 1.00 96.81 86 THR A C 1
ATOM 640 O O . THR A 1 86 ? -8.836 -2.742 -1.517 1.00 96.81 86 THR A O 1
ATOM 643 N N . SER A 1 87 ? -9.461 -3.854 -3.383 1.00 96.25 87 SER A N 1
ATOM 644 C CA . SER A 1 87 ? -9.020 -5.189 -2.957 1.00 96.25 87 SER A CA 1
ATOM 645 C C . SER A 1 87 ? -7.502 -5.397 -2.942 1.00 96.25 87 SER A C 1
ATOM 647 O O . SER A 1 87 ? -7.043 -6.381 -2.368 1.00 96.25 87 SER A O 1
ATOM 649 N N . VAL A 1 88 ? -6.721 -4.472 -3.512 1.00 96.94 88 VAL A N 1
ATOM 650 C CA . VAL A 1 88 ? -5.251 -4.528 -3.521 1.00 96.94 88 VAL A CA 1
ATOM 651 C C . VAL A 1 88 ? -4.645 -3.334 -2.773 1.00 96.94 88 VAL A C 1
ATOM 653 O O . VAL A 1 88 ? -5.190 -2.224 -2.830 1.00 96.94 88 VAL A O 1
ATOM 656 N N . PRO A 1 89 ? -3.544 -3.500 -2.022 1.00 97.00 89 PRO A N 1
ATOM 657 C CA . PRO A 1 89 ? -2.950 -2.401 -1.266 1.00 97.00 89 PRO A CA 1
ATOM 658 C C . PRO A 1 89 ? -2.213 -1.370 -2.135 1.00 97.00 89 PRO A C 1
ATOM 660 O O . PRO A 1 89 ? -2.196 -0.191 -1.780 1.00 97.00 89 PRO A O 1
ATOM 663 N N . GLU A 1 90 ? -1.660 -1.787 -3.272 1.00 96.25 90 GLU A N 1
ATOM 664 C CA . GLU A 1 90 ? -0.849 -0.990 -4.201 1.00 96.25 90 GLU A CA 1
ATOM 665 C C . GLU A 1 90 ? -1.645 -0.061 -5.124 1.00 96.25 90 GLU A C 1
ATOM 667 O O . GLU A 1 90 ? -1.032 0.704 -5.865 1.00 96.25 90 GLU A O 1
ATOM 672 N N . ALA A 1 91 ? -2.982 -0.064 -5.032 1.00 96.38 91 ALA A N 1
ATOM 673 C CA . ALA A 1 91 ? -3.842 0.841 -5.791 1.00 96.38 91 ALA A CA 1
ATOM 674 C C . ALA A 1 91 ? -4.562 1.898 -4.925 1.00 96.38 91 ALA A C 1
ATOM 676 O O . ALA A 1 91 ? -5.096 1.618 -3.847 1.00 96.38 91 ALA A O 1
ATOM 677 N N . ALA A 1 92 ? -4.623 3.128 -5.419 1.00 95.81 92 ALA A N 1
ATOM 678 C CA . ALA A 1 92 ? -5.560 4.183 -5.062 1.00 95.81 92 ALA A CA 1
ATOM 679 C C . ALA A 1 92 ? -6.708 4.220 -6.081 1.00 95.81 92 ALA A C 1
ATOM 681 O O . ALA A 1 92 ? -6.586 3.724 -7.194 1.00 95.81 92 ALA A O 1
ATOM 682 N N . GLN A 1 93 ? -7.837 4.835 -5.735 1.00 95.81 93 GLN A N 1
ATOM 683 C CA . GLN A 1 93 ? -8.963 4.952 -6.673 1.00 95.81 93 GLN A CA 1
ATOM 684 C C . GLN A 1 93 ? -8.716 6.014 -7.744 1.00 95.81 93 GLN A C 1
ATOM 686 O O . GLN A 1 93 ? -9.099 5.841 -8.897 1.00 95.81 93 GLN A O 1
ATOM 691 N N . PHE A 1 94 ? -8.014 7.082 -7.372 1.00 94.62 94 PHE A N 1
ATOM 692 C CA . PHE A 1 94 ? -7.544 8.100 -8.301 1.00 94.62 94 PHE A CA 1
ATOM 693 C C . PHE A 1 94 ? -6.092 7.795 -8.670 1.00 94.62 94 PHE A C 1
ATOM 695 O O . PHE A 1 94 ? -5.186 7.970 -7.854 1.00 94.62 94 PHE A O 1
ATOM 702 N N . ILE A 1 95 ? -5.891 7.306 -9.896 1.00 92.69 95 ILE A N 1
ATOM 703 C CA . ILE A 1 95 ? -4.610 6.778 -10.404 1.00 92.69 95 ILE A CA 1
ATOM 704 C C . ILE A 1 95 ? -3.475 7.806 -10.303 1.00 92.69 95 ILE A C 1
ATOM 706 O O . ILE A 1 95 ? -2.337 7.446 -10.017 1.00 92.69 95 ILE A O 1
ATOM 710 N N . ASN A 1 96 ? -3.765 9.102 -10.447 1.00 92.88 96 ASN A N 1
ATOM 711 C CA . ASN A 1 96 ? -2.758 10.157 -10.305 1.00 92.88 96 ASN A CA 1
ATOM 712 C C . ASN A 1 96 ? -2.060 10.126 -8.930 1.00 92.88 96 ASN A C 1
ATOM 714 O O . ASN A 1 96 ? -0.899 10.515 -8.824 1.00 92.88 96 ASN A O 1
ATOM 718 N N . TRP A 1 97 ? -2.724 9.621 -7.883 1.00 94.69 97 TRP A N 1
ATOM 719 C CA . TRP A 1 97 ? -2.131 9.488 -6.551 1.00 94.69 97 TRP A CA 1
ATOM 720 C C . TRP A 1 97 ? -1.194 8.293 -6.378 1.00 94.69 97 TRP A C 1
ATOM 722 O O . TRP A 1 97 ? -0.558 8.190 -5.330 1.00 94.69 97 TRP A O 1
ATOM 732 N N . GLU A 1 98 ? -1.056 7.446 -7.394 1.00 95.31 98 GLU A N 1
ATOM 733 C CA . GLU A 1 98 ? -0.036 6.392 -7.469 1.00 95.31 98 GLU A CA 1
ATOM 734 C C . GLU A 1 98 ? 1.260 6.906 -8.087 1.00 95.31 98 GLU A C 1
ATOM 736 O O . GLU A 1 98 ? 2.331 6.376 -7.804 1.00 95.31 98 GLU A O 1
ATOM 741 N N . THR A 1 99 ? 1.176 7.966 -8.889 1.00 94.31 99 THR A N 1
ATOM 742 C CA . THR A 1 99 ? 2.318 8.556 -9.589 1.00 94.31 99 THR A CA 1
ATOM 743 C C . THR A 1 99 ? 3.052 9.568 -8.714 1.00 94.31 99 THR A C 1
ATOM 745 O O . THR A 1 99 ? 2.448 10.229 -7.862 1.00 94.31 99 THR A O 1
ATOM 748 N N . MET A 1 100 ? 4.362 9.705 -8.922 1.00 93.31 100 MET A N 1
ATOM 749 C CA . MET A 1 100 ? 5.137 10.839 -8.415 1.00 93.31 100 MET A CA 1
ATOM 750 C C . MET A 1 100 ? 5.464 11.770 -9.577 1.00 93.31 100 MET A C 1
ATOM 752 O O . MET A 1 100 ? 6.016 11.342 -10.582 1.00 93.31 100 MET A O 1
ATOM 756 N N . ILE A 1 101 ? 5.144 13.052 -9.433 1.00 90.81 101 ILE A N 1
ATOM 757 C CA . ILE A 1 101 ? 5.523 14.077 -10.405 1.00 90.81 101 ILE A CA 1
ATOM 758 C C . ILE A 1 101 ? 6.729 14.811 -9.834 1.00 90.81 101 ILE A C 1
ATOM 760 O O . ILE A 1 101 ? 6.667 15.339 -8.721 1.00 90.81 101 ILE A O 1
ATOM 764 N N . ASN A 1 102 ? 7.822 14.828 -10.586 1.00 86.44 102 ASN A N 1
ATOM 765 C CA . ASN A 1 102 ? 8.992 15.648 -10.299 1.00 86.44 102 ASN A CA 1
ATOM 766 C C . ASN A 1 102 ? 9.129 16.739 -11.376 1.00 86.44 102 ASN A C 1
ATOM 768 O O . ASN A 1 102 ? 8.303 16.842 -12.281 1.00 86.44 102 ASN A O 1
ATOM 772 N N . SER A 1 103 ? 10.140 17.601 -11.268 1.00 88.88 103 SER A N 1
ATOM 773 C CA . SER A 1 103 ? 10.289 18.760 -12.160 1.00 88.88 103 SER A CA 1
ATOM 774 C C . SER A 1 103 ? 10.541 18.405 -13.629 1.00 88.88 103 SER A C 1
ATOM 776 O O . SER A 1 103 ? 10.460 19.288 -14.478 1.00 88.88 103 SER A O 1
ATOM 778 N N . THR A 1 104 ? 10.887 17.153 -13.932 1.00 88.94 104 THR A N 1
ATOM 779 C CA . THR A 1 104 ? 11.335 16.722 -15.265 1.00 88.94 104 THR A CA 1
ATOM 780 C C . THR A 1 104 ? 10.626 15.475 -15.790 1.00 88.94 104 THR A C 1
ATOM 782 O O . THR A 1 104 ? 10.741 15.181 -16.975 1.00 88.94 104 THR A O 1
ATOM 785 N N . ALA A 1 105 ? 9.919 14.726 -14.943 1.00 88.19 105 ALA A N 1
ATOM 786 C CA . ALA A 1 105 ? 9.319 13.444 -15.288 1.00 88.19 105 ALA A CA 1
ATOM 787 C C . ALA A 1 105 ? 8.102 13.106 -14.411 1.00 88.19 105 ALA A C 1
ATOM 789 O O . ALA A 1 105 ? 7.897 13.660 -13.325 1.00 88.19 105 ALA A O 1
ATOM 790 N N . VAL A 1 106 ? 7.311 12.148 -14.898 1.00 91.75 106 VAL A N 1
ATOM 791 C CA . VAL A 1 106 ? 6.236 11.491 -14.152 1.00 91.75 106 VAL A CA 1
ATOM 792 C C . VAL A 1 106 ? 6.667 10.054 -13.886 1.00 91.75 106 VAL A C 1
ATOM 794 O O . VAL A 1 106 ? 6.665 9.214 -14.784 1.00 91.75 106 VAL A O 1
ATOM 797 N N . ASP A 1 107 ? 7.021 9.773 -12.638 1.00 93.69 107 ASP A N 1
ATOM 798 C CA . ASP A 1 107 ? 7.359 8.439 -12.160 1.00 93.69 107 ASP A CA 1
ATOM 799 C C . ASP A 1 107 ? 6.052 7.656 -11.981 1.00 93.69 107 ASP A C 1
ATOM 801 O O . ASP A 1 107 ? 5.380 7.722 -10.941 1.00 93.69 107 ASP A O 1
ATOM 805 N N . GLN A 1 108 ? 5.671 6.941 -13.034 1.00 93.31 108 GLN A N 1
ATOM 806 C CA . GLN A 1 108 ? 4.452 6.143 -13.110 1.00 93.31 108 GLN A CA 1
ATOM 807 C C . GLN A 1 108 ? 4.739 4.696 -13.509 1.00 93.31 108 GLN A C 1
ATOM 809 O O . GLN A 1 108 ? 5.853 4.329 -13.878 1.00 93.31 108 GLN A O 1
ATOM 814 N N . CYS A 1 109 ? 3.697 3.876 -13.445 1.00 96.12 109 CYS A N 1
ATOM 815 C CA . CYS A 1 109 ? 3.708 2.500 -13.909 1.00 96.12 109 CYS A CA 1
ATOM 816 C C . CYS A 1 109 ? 2.381 2.202 -14.616 1.00 96.12 109 CYS A C 1
ATOM 818 O O . CYS A 1 109 ? 1.511 1.503 -14.094 1.00 96.12 109 CYS A O 1
ATOM 820 N N . ASP A 1 110 ? 2.204 2.841 -15.772 1.00 95.12 110 ASP A N 1
ATOM 821 C CA . ASP A 1 110 ? 0.999 2.739 -16.591 1.00 95.12 110 ASP A CA 1
ATOM 822 C C . ASP A 1 110 ? 1.115 1.553 -17.569 1.00 95.12 110 ASP A C 1
ATOM 824 O O . ASP A 1 110 ? 1.979 1.575 -18.450 1.00 95.12 110 ASP A O 1
ATOM 828 N N . PRO A 1 111 ? 0.261 0.518 -17.458 1.00 96.00 111 PRO A N 1
ATOM 829 C CA . PRO A 1 111 ? 0.314 -0.643 -18.338 1.00 96.00 111 PRO A CA 1
ATOM 830 C C . PRO A 1 111 ? -0.151 -0.357 -19.779 1.00 96.00 111 PRO A C 1
ATOM 832 O O . PRO A 1 111 ? -0.014 -1.236 -20.636 1.00 96.00 111 PRO A O 1
ATOM 835 N N . PHE A 1 112 ? -0.739 0.812 -20.059 1.00 95.75 112 PHE A N 1
ATOM 836 C CA . PHE A 1 112 ? -1.223 1.201 -21.391 1.00 95.75 112 PHE A CA 1
ATOM 837 C C . PHE A 1 112 ? -0.223 2.038 -22.201 1.00 95.75 112 PHE A C 1
ATOM 839 O O . PHE A 1 112 ? -0.503 2.345 -23.359 1.00 95.75 112 PHE A O 1
ATOM 846 N N . GLY A 1 113 ? 0.932 2.380 -21.622 1.00 91.62 113 GLY A N 1
ATOM 847 C CA . GLY A 1 113 ? 2.047 2.984 -22.353 1.00 91.62 113 GLY A CA 1
ATOM 848 C C . GLY A 1 113 ? 2.796 1.983 -23.242 1.00 91.62 113 GLY A C 1
ATOM 849 O O . GLY A 1 113 ? 2.390 0.826 -23.394 1.00 91.62 113 GLY A O 1
ATOM 850 N N . ASP A 1 114 ? 3.931 2.413 -23.799 1.00 91.88 114 ASP A N 1
ATOM 851 C CA . ASP A 1 114 ? 4.857 1.514 -24.497 1.00 91.88 114 ASP A CA 1
ATOM 852 C C . ASP A 1 114 ? 5.647 0.683 -23.478 1.00 91.88 114 ASP A C 1
ATOM 854 O O . ASP A 1 114 ? 6.772 0.998 -23.099 1.00 91.88 114 ASP A O 1
ATOM 858 N N . VAL A 1 115 ? 5.004 -0.362 -22.961 1.00 94.06 115 VAL A N 1
ATOM 859 C CA . VAL A 1 115 ? 5.614 -1.294 -22.003 1.00 94.06 115 VAL A CA 1
ATOM 860 C C . VAL A 1 115 ? 6.626 -2.231 -22.667 1.00 94.06 115 VAL A C 1
ATOM 862 O O . VAL A 1 115 ? 7.332 -2.945 -21.966 1.00 94.06 115 VAL A O 1
ATOM 865 N N . THR A 1 116 ? 6.676 -2.279 -24.002 1.00 91.38 116 THR A N 1
ATOM 866 C CA . THR A 1 116 ? 7.591 -3.147 -24.757 1.00 91.38 116 THR A CA 1
ATOM 867 C C . THR A 1 116 ? 8.935 -2.497 -25.050 1.00 91.38 116 THR A C 1
ATOM 869 O O . THR A 1 116 ? 9.907 -3.217 -25.281 1.00 91.38 116 THR A O 1
ATOM 872 N N . ASP A 1 117 ? 9.011 -1.167 -25.014 1.00 93.06 117 ASP A N 1
ATOM 873 C CA . ASP A 1 117 ? 10.278 -0.448 -25.043 1.00 93.06 117 ASP A CA 1
ATOM 874 C C . ASP A 1 117 ? 11.129 -0.843 -23.815 1.00 93.06 117 ASP A C 1
ATOM 876 O O . ASP A 1 117 ? 10.708 -0.622 -22.676 1.00 93.06 117 ASP A O 1
ATOM 880 N N . PRO A 1 118 ? 12.337 -1.410 -23.998 1.00 88.12 118 PRO A N 1
ATOM 881 C CA . PRO A 1 118 ? 13.200 -1.818 -22.888 1.00 88.12 118 PRO A CA 1
ATOM 882 C C . PRO A 1 118 ? 13.662 -0.649 -22.002 1.00 88.12 118 PRO A C 1
ATOM 884 O O . PRO A 1 118 ? 14.114 -0.882 -20.879 1.00 88.12 118 PRO A O 1
ATOM 887 N N . THR A 1 119 ? 13.562 0.592 -22.485 1.00 90.00 119 THR A N 1
ATOM 888 C CA . THR A 1 119 ? 13.852 1.810 -21.717 1.00 90.00 119 THR A CA 1
ATOM 889 C C . THR A 1 119 ? 12.674 2.253 -20.842 1.00 90.00 119 THR A C 1
ATOM 891 O O . THR A 1 119 ? 12.866 2.990 -19.870 1.00 90.00 119 THR A O 1
ATOM 894 N N . SER A 1 120 ? 11.465 1.757 -21.121 1.00 91.38 120 SER A N 1
ATOM 895 C CA . SER A 1 120 ? 10.263 2.013 -20.333 1.00 91.38 120 SER A CA 1
ATOM 896 C C . SER A 1 120 ? 10.368 1.325 -18.976 1.00 91.38 120 SER A C 1
ATOM 898 O O . SER A 1 120 ? 10.507 0.107 -18.877 1.00 91.38 120 SER A O 1
ATOM 900 N N . THR A 1 121 ? 10.336 2.109 -17.902 1.00 93.25 121 THR A N 1
ATOM 901 C CA . THR A 1 121 ? 10.497 1.608 -16.534 1.00 93.25 121 THR A CA 1
ATOM 902 C C . THR A 1 121 ? 9.203 1.791 -15.753 1.00 93.25 121 THR A C 1
ATOM 904 O O . THR A 1 121 ? 8.666 2.893 -15.670 1.00 93.25 121 THR A O 1
ATOM 907 N N . CYS A 1 122 ? 8.729 0.722 -15.111 1.00 96.06 122 CYS A N 1
ATOM 908 C CA . CYS A 1 122 ? 7.681 0.822 -14.101 1.00 96.06 122 CYS A CA 1
ATOM 909 C C . CYS A 1 122 ? 8.255 1.445 -12.819 1.00 96.06 122 CYS A C 1
ATOM 911 O O . CYS A 1 122 ? 8.921 0.777 -12.021 1.00 96.06 122 CYS A O 1
ATOM 913 N N . TYR A 1 123 ? 7.998 2.727 -12.574 1.00 95.62 123 TYR A N 1
ATOM 914 C CA . TYR A 1 123 ? 8.458 3.383 -11.350 1.00 95.62 123 TYR A CA 1
ATOM 915 C C . TYR A 1 123 ? 7.544 3.076 -10.164 1.00 95.62 123 TYR A C 1
ATOM 917 O O . TYR A 1 123 ? 6.332 2.953 -10.310 1.00 95.62 123 TYR A O 1
ATOM 925 N N . GLN A 1 124 ? 8.117 3.011 -8.954 1.00 95.81 124 GLN A N 1
ATOM 926 C CA . GLN A 1 124 ? 7.345 2.806 -7.717 1.00 95.81 124 GLN A CA 1
ATOM 927 C C . GLN A 1 124 ? 6.327 3.936 -7.468 1.00 95.81 124 GLN A C 1
ATOM 929 O O . GLN A 1 124 ? 5.262 3.700 -6.900 1.00 95.81 124 GLN A O 1
ATOM 934 N N . GLY A 1 125 ? 6.665 5.172 -7.849 1.00 95.25 125 GLY A N 1
ATOM 935 C CA . GLY A 1 125 ? 5.833 6.342 -7.592 1.00 95.25 125 GLY A CA 1
ATOM 936 C C . GLY A 1 125 ? 5.513 6.511 -6.100 1.00 95.25 125 GLY A C 1
ATOM 937 O O . GLY A 1 125 ? 6.394 6.497 -5.236 1.00 95.25 125 GLY A O 1
ATOM 938 N N . ARG A 1 126 ? 4.228 6.694 -5.793 1.00 96.12 126 ARG A N 1
ATOM 939 C CA . ARG A 1 126 ? 3.689 6.868 -4.434 1.00 96.12 126 ARG A CA 1
ATOM 940 C C . ARG A 1 126 ? 3.240 5.570 -3.780 1.00 96.12 126 ARG A C 1
ATOM 942 O O . ARG A 1 126 ? 2.762 5.620 -2.643 1.00 96.12 126 ARG A O 1
ATOM 949 N N . VAL A 1 127 ? 3.369 4.437 -4.468 1.00 97.00 127 VAL A N 1
ATOM 950 C CA . VAL A 1 127 ? 3.080 3.123 -3.891 1.00 97.00 127 VAL A CA 1
ATOM 951 C C . VAL A 1 127 ? 3.995 2.933 -2.671 1.00 97.00 127 VAL A C 1
ATOM 953 O O . VAL A 1 127 ? 5.202 3.181 -2.772 1.00 97.00 127 VAL A O 1
ATOM 956 N N . PRO A 1 128 ? 3.446 2.576 -1.493 1.00 97.38 128 PRO A N 1
ATOM 957 C CA . PRO A 1 128 ? 4.222 2.476 -0.256 1.00 97.38 128 PRO A CA 1
ATOM 958 C C . PRO A 1 128 ? 5.372 1.475 -0.388 1.00 97.38 128 PRO A C 1
ATOM 960 O O . PRO A 1 128 ? 5.339 0.575 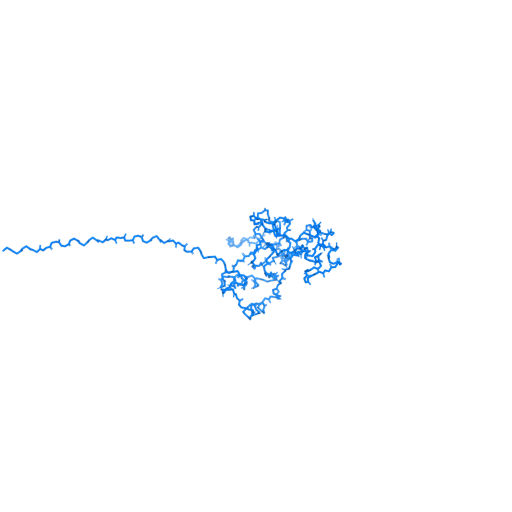-1.220 1.00 97.38 128 PRO A O 1
ATOM 963 N N . TRP A 1 129 ? 6.386 1.623 0.462 1.00 97.56 129 TRP A N 1
ATOM 964 C CA . TRP A 1 129 ? 7.492 0.668 0.529 1.00 97.56 129 TRP A CA 1
ATOM 965 C C . TRP A 1 129 ? 7.054 -0.650 1.176 1.00 97.56 129 TRP A C 1
ATOM 967 O O . TRP A 1 129 ? 7.431 -1.719 0.712 1.00 97.56 129 TRP A O 1
ATOM 977 N N . GLY A 1 130 ? 6.229 -0.566 2.222 1.00 98.06 130 GLY A N 1
ATOM 978 C CA . GLY A 1 130 ? 5.733 -1.729 2.947 1.00 98.06 130 GLY A CA 1
ATOM 979 C C . GLY A 1 130 ? 4.284 -1.549 3.372 1.00 98.06 130 GLY A C 1
ATOM 980 O O . GLY A 1 130 ? 3.855 -0.442 3.702 1.00 98.06 130 GLY A O 1
ATOM 981 N N . VAL A 1 131 ? 3.520 -2.635 3.381 1.00 98.69 131 VAL A N 1
ATOM 982 C CA . VAL A 1 131 ? 2.103 -2.633 3.744 1.00 98.69 131 VAL A CA 1
ATOM 983 C C . VAL A 1 131 ? 1.833 -3.687 4.804 1.00 98.69 131 VAL A C 1
ATOM 985 O O . VAL A 1 131 ? 2.105 -4.871 4.623 1.00 98.69 131 VAL A O 1
ATOM 988 N N . VAL A 1 132 ? 1.227 -3.251 5.902 1.00 98.75 132 VAL A N 1
ATOM 989 C CA . VAL A 1 132 ? 0.689 -4.116 6.945 1.00 98.75 132 VAL A CA 1
ATOM 990 C C . VAL A 1 132 ? -0.775 -4.392 6.628 1.00 98.75 132 VAL A C 1
ATOM 992 O O . VAL A 1 132 ? -1.618 -3.490 6.671 1.00 98.75 132 VAL A O 1
ATOM 995 N N . LYS A 1 133 ? -1.085 -5.652 6.318 1.00 98.44 133 LYS A N 1
ATOM 996 C CA . LYS A 1 133 ? -2.460 -6.134 6.174 1.00 98.44 133 LYS A CA 1
ATOM 997 C C . LYS A 1 133 ? -3.080 -6.293 7.561 1.00 98.44 133 LYS A C 1
ATOM 999 O O . LYS A 1 133 ? -2.828 -7.272 8.259 1.00 98.44 133 LYS A O 1
ATOM 1004 N N . VAL A 1 134 ? -3.868 -5.308 7.979 1.00 98.44 134 VAL A N 1
ATOM 1005 C CA . VAL A 1 134 ? -4.362 -5.230 9.359 1.00 98.44 134 VAL A CA 1
ATOM 1006 C C . VAL A 1 134 ? -5.467 -6.254 9.601 1.00 98.44 134 VAL A C 1
ATOM 1008 O O . VAL A 1 134 ? -6.526 -6.174 8.982 1.00 98.44 134 VAL A O 1
ATOM 1011 N N . LYS A 1 135 ? -5.249 -7.180 10.540 1.00 97.31 135 LYS A N 1
ATOM 1012 C CA . LYS A 1 135 ? -6.259 -8.146 11.005 1.00 97.31 135 LYS A CA 1
ATOM 1013 C C . LYS A 1 135 ? -6.678 -7.928 12.453 1.00 97.31 135 LYS A C 1
ATOM 1015 O O . LYS A 1 135 ? -7.726 -8.414 12.866 1.00 97.31 135 LYS A O 1
ATOM 1020 N N . SER A 1 136 ? -5.870 -7.216 13.231 1.00 97.31 136 SER A N 1
ATOM 1021 C CA . SER A 1 136 ? -6.113 -6.991 14.652 1.00 97.31 136 SER A CA 1
ATOM 1022 C C . SER A 1 136 ? -5.709 -5.586 15.096 1.00 97.31 136 SER A C 1
ATOM 1024 O O . SER A 1 136 ? -4.876 -4.921 14.479 1.00 97.31 136 SER A O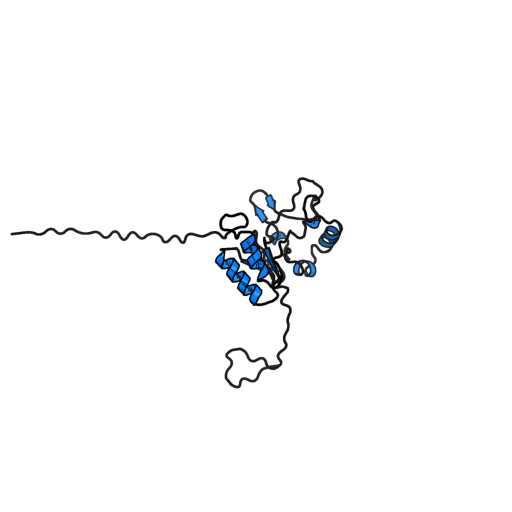 1
ATOM 1026 N N . ILE A 1 137 ? -6.247 -5.155 16.240 1.00 97.88 137 ILE A N 1
ATOM 1027 C CA . ILE A 1 137 ? -5.804 -3.928 16.923 1.00 97.88 137 ILE A CA 1
ATOM 1028 C C . ILE A 1 137 ? -4.303 -4.004 17.250 1.00 97.88 137 ILE A C 1
ATOM 1030 O O . ILE A 1 137 ? -3.604 -2.992 17.185 1.00 97.88 137 ILE A O 1
ATOM 1034 N N . ALA A 1 138 ? -3.790 -5.202 17.550 1.00 98.50 138 ALA A N 1
ATOM 1035 C CA . ALA A 1 138 ? -2.378 -5.407 17.846 1.00 98.50 138 ALA A CA 1
ATOM 1036 C C . ALA A 1 138 ? -1.478 -5.082 16.642 1.00 98.50 138 ALA A C 1
ATOM 1038 O O . ALA A 1 138 ? -0.419 -4.491 16.846 1.00 98.50 138 ALA A O 1
ATOM 1039 N N . ASP A 1 139 ? -1.893 -5.391 15.406 1.00 98.69 139 ASP A N 1
ATOM 1040 C CA . ASP A 1 139 ? -1.130 -5.014 14.203 1.00 98.69 139 ASP A CA 1
ATOM 1041 C C . ASP A 1 139 ? -0.993 -3.490 14.099 1.00 98.69 139 ASP A C 1
ATOM 1043 O O . ASP A 1 139 ? 0.097 -2.976 13.844 1.00 98.69 139 ASP A O 1
ATOM 1047 N N . ILE A 1 140 ? -2.081 -2.755 14.366 1.00 98.75 140 ILE A N 1
ATOM 1048 C CA . ILE A 1 140 ? -2.096 -1.284 14.357 1.00 98.75 140 ILE A CA 1
ATOM 1049 C C . ILE A 1 140 ? -1.120 -0.749 15.404 1.00 98.75 140 ILE A C 1
ATOM 1051 O O . ILE A 1 140 ? -0.250 0.057 15.084 1.00 98.75 140 ILE A O 1
ATOM 1055 N N . GLN A 1 141 ? -1.235 -1.215 16.650 1.00 98.81 141 GLN A N 1
ATOM 1056 C CA . GLN A 1 141 ? -0.403 -0.749 17.761 1.00 98.81 141 GLN A CA 1
ATOM 1057 C C . GLN A 1 141 ? 1.085 -1.012 17.511 1.00 98.81 141 GLN A C 1
ATOM 1059 O O . GLN A 1 141 ? 1.903 -0.106 17.674 1.00 98.81 141 GLN A O 1
ATOM 1064 N N . LYS A 1 142 ? 1.434 -2.229 17.073 1.00 98.75 142 LYS A N 1
ATOM 1065 C CA . LYS A 1 142 ? 2.815 -2.617 16.752 1.00 98.75 142 LYS A CA 1
ATOM 1066 C C . LYS A 1 142 ? 3.380 -1.763 15.621 1.00 98.75 142 LYS A C 1
ATOM 1068 O O . LYS A 1 142 ? 4.497 -1.274 15.735 1.00 98.75 142 LYS A O 1
ATOM 1073 N N . THR A 1 143 ? 2.596 -1.522 14.572 1.00 98.75 143 THR A N 1
ATOM 1074 C CA . THR A 1 143 ? 3.026 -0.722 13.416 1.00 98.75 143 THR A CA 1
ATOM 1075 C C . THR A 1 143 ? 3.195 0.754 13.763 1.00 98.75 143 THR A C 1
ATOM 1077 O O . THR A 1 143 ? 4.190 1.357 13.374 1.00 98.75 143 THR A O 1
ATOM 1080 N N . VAL A 1 144 ? 2.262 1.346 14.517 1.00 98.81 144 VAL A N 1
ATOM 1081 C CA . VAL A 1 144 ? 2.371 2.743 14.978 1.00 98.81 144 VAL A CA 1
ATOM 1082 C C . VAL A 1 144 ? 3.608 2.916 15.855 1.00 98.81 144 VAL A C 1
ATOM 1084 O O . VAL A 1 144 ? 4.366 3.865 15.659 1.00 98.81 144 VAL A O 1
ATOM 1087 N N . LYS A 1 145 ? 3.844 1.978 16.782 1.00 98.75 145 LYS A N 1
ATOM 1088 C CA . LYS A 1 145 ? 5.035 1.973 17.634 1.00 98.75 145 LYS A CA 1
ATOM 1089 C C . LYS A 1 145 ? 6.314 1.873 16.799 1.00 98.75 145 LYS A C 1
ATOM 1091 O O . LYS A 1 145 ? 7.159 2.753 16.912 1.00 98.75 145 LYS A O 1
ATOM 1096 N N . PHE A 1 146 ? 6.406 0.892 15.901 1.00 98.69 146 PHE A N 1
ATOM 1097 C CA . PHE A 1 146 ? 7.563 0.698 15.021 1.00 98.69 146 PHE A CA 1
ATOM 1098 C C . PHE A 1 146 ? 7.843 1.927 14.140 1.00 98.69 146 PHE A C 1
ATOM 1100 O O . PHE A 1 146 ? 8.975 2.402 14.052 1.00 98.69 146 PHE A O 1
ATOM 1107 N N . ALA A 1 147 ? 6.805 2.502 13.526 1.00 98.50 147 ALA A N 1
ATOM 1108 C CA . ALA A 1 147 ? 6.944 3.701 12.707 1.00 98.50 147 ALA A CA 1
ATOM 1109 C C . ALA A 1 147 ? 7.398 4.918 13.529 1.00 98.50 147 ALA A C 1
ATOM 1111 O O . ALA A 1 147 ? 8.180 5.728 13.036 1.00 98.50 147 ALA A O 1
ATOM 1112 N N . SER A 1 148 ? 6.935 5.045 14.776 1.00 98.25 148 SER A N 1
ATOM 1113 C CA . SER A 1 148 ? 7.381 6.100 15.686 1.00 98.25 148 SER A CA 1
ATOM 1114 C C . SER A 1 148 ? 8.839 5.908 16.108 1.00 98.25 148 SER A C 1
ATOM 1116 O O . SER A 1 148 ? 9.616 6.855 16.030 1.00 98.25 148 SER A O 1
ATOM 1118 N N . GLU A 1 149 ? 9.216 4.696 16.523 1.00 98.12 149 GLU A N 1
ATOM 1119 C CA . GLU A 1 149 ? 10.569 4.350 16.988 1.00 98.12 149 GLU A CA 1
ATOM 1120 C C . GLU A 1 149 ? 11.633 4.596 15.913 1.00 98.12 149 GLU A C 1
ATOM 1122 O O . GLU A 1 149 ? 12.724 5.073 16.216 1.00 98.12 149 GLU A O 1
ATOM 1127 N N . HIS A 1 150 ? 11.294 4.341 14.650 1.00 97.69 150 HIS A N 1
ATOM 1128 C CA . HIS A 1 150 ? 12.210 4.495 13.519 1.00 97.69 150 HIS A CA 1
ATOM 1129 C C . HIS A 1 150 ? 11.956 5.754 12.677 1.00 97.69 150 HIS A C 1
ATOM 1131 O O . HIS A 1 150 ? 12.517 5.905 11.592 1.00 97.69 150 HIS A O 1
ATOM 1137 N N . ASN A 1 151 ? 11.109 6.670 13.162 1.00 97.56 151 ASN A N 1
ATOM 1138 C CA . ASN A 1 151 ? 10.726 7.909 12.479 1.00 97.56 151 ASN A CA 1
ATOM 1139 C C . ASN A 1 151 ? 10.309 7.699 11.005 1.00 97.56 151 ASN A C 1
ATOM 1141 O O . ASN A 1 151 ? 10.669 8.469 10.111 1.00 97.56 151 ASN A O 1
ATOM 1145 N N . LEU A 1 152 ? 9.535 6.647 10.742 1.00 98.06 152 LEU A N 1
ATOM 1146 C CA . LEU A 1 152 ? 9.031 6.312 9.413 1.00 98.06 152 LEU A CA 1
ATOM 1147 C C . LEU A 1 152 ? 7.802 7.158 9.065 1.00 98.06 152 LEU A C 1
ATOM 1149 O O . LEU A 1 152 ? 7.067 7.645 9.932 1.00 98.06 152 LEU A O 1
ATOM 1153 N N . LYS A 1 153 ? 7.547 7.320 7.765 1.00 97.62 153 LYS A N 1
ATOM 1154 C CA . LYS A 1 153 ? 6.285 7.880 7.276 1.00 97.62 153 LYS A CA 1
ATOM 1155 C C . LYS A 1 153 ? 5.205 6.800 7.347 1.00 97.62 153 LYS A C 1
ATOM 1157 O O . LYS A 1 153 ? 5.183 5.904 6.510 1.00 97.62 153 LYS A O 1
ATOM 1162 N N . LEU A 1 154 ? 4.316 6.896 8.330 1.00 98.25 154 LEU A N 1
ATOM 1163 C CA . LEU A 1 154 ? 3.124 6.056 8.431 1.00 98.25 154 LEU A CA 1
ATOM 1164 C C . LEU A 1 154 ? 1.978 6.667 7.618 1.00 98.25 154 LEU A C 1
ATOM 1166 O O . LEU A 1 154 ? 1.682 7.853 7.764 1.00 98.25 154 LEU A O 1
ATOM 1170 N N . ILE A 1 155 ? 1.313 5.855 6.802 1.00 98.06 155 ILE A N 1
ATOM 1171 C CA . ILE A 1 155 ? 0.065 6.217 6.120 1.00 98.06 155 ILE A CA 1
ATOM 1172 C C . ILE A 1 155 ? -1.021 5.183 6.413 1.00 98.06 155 ILE A C 1
ATOM 1174 O O . ILE A 1 155 ? -0.740 4.053 6.810 1.00 98.06 155 ILE A O 1
ATOM 1178 N N . VAL A 1 156 ? -2.278 5.567 6.205 1.00 98.25 156 VAL A N 1
ATOM 1179 C CA . VAL A 1 156 ? -3.434 4.698 6.440 1.00 98.25 156 VAL A CA 1
ATOM 1180 C C . VAL A 1 156 ? -4.286 4.655 5.181 1.00 98.25 156 VAL A C 1
ATOM 1182 O O . VAL A 1 156 ? -4.677 5.699 4.656 1.00 98.25 156 VAL A O 1
ATOM 1185 N N . LYS A 1 157 ? -4.604 3.446 4.715 1.00 97.94 157 LYS A N 1
ATOM 1186 C CA . LYS A 1 157 ? -5.534 3.219 3.608 1.00 97.94 157 LYS A CA 1
ATOM 1187 C C . LYS A 1 157 ? -6.634 2.264 4.042 1.00 97.94 157 LYS A C 1
ATOM 1189 O O . LYS A 1 157 ? -6.354 1.163 4.499 1.00 97.94 157 LYS A O 1
ATOM 1194 N N . ASN A 1 158 ? -7.887 2.659 3.830 1.00 97.12 158 ASN A N 1
ATOM 1195 C CA . ASN A 1 158 ? -9.007 1.720 3.802 1.00 97.12 158 ASN A CA 1
ATOM 1196 C C . ASN A 1 158 ? -9.291 1.307 2.347 1.00 97.12 158 ASN A C 1
ATOM 1198 O O . ASN A 1 158 ? -8.649 0.398 1.830 1.00 97.12 158 ASN A O 1
ATOM 1202 N N . THR A 1 159 ? -10.163 2.043 1.652 1.00 95.50 159 THR A N 1
ATOM 1203 C CA . THR A 1 159 ? -10.589 1.733 0.275 1.00 95.50 159 THR A CA 1
ATOM 1204 C C . THR A 1 159 ? -9.739 2.389 -0.813 1.00 95.50 159 THR A C 1
ATOM 1206 O O . THR A 1 159 ? -9.728 1.909 -1.944 1.00 95.50 159 THR A O 1
ATOM 1209 N N . GLY A 1 160 ? -9.035 3.480 -0.491 1.00 92.69 160 GLY A N 1
ATOM 1210 C CA . GLY A 1 160 ? -8.251 4.266 -1.452 1.00 92.69 160 GLY A CA 1
ATOM 1211 C C . GLY A 1 160 ? -9.026 5.375 -2.182 1.00 92.69 160 GLY A C 1
ATOM 1212 O O . GLY A 1 160 ? -8.458 5.987 -3.080 1.00 92.69 160 GLY A O 1
ATOM 1213 N N . HIS A 1 161 ? -10.277 5.667 -1.798 1.00 94.44 161 HIS A N 1
ATOM 1214 C CA . HIS A 1 161 ? -11.111 6.769 -2.332 1.00 94.44 161 HIS A CA 1
ATOM 1215 C C . HIS A 1 161 ? -10.698 8.171 -1.834 1.00 94.44 161 HIS A C 1
ATOM 1217 O O . HIS A 1 161 ? -11.532 9.050 -1.639 1.00 94.44 161 HIS A O 1
ATOM 1223 N N . GLU A 1 162 ? -9.415 8.390 -1.559 1.00 91.06 162 GLU A N 1
ATOM 1224 C CA . GLU A 1 162 ? -8.949 9.659 -1.004 1.00 91.06 162 GLU A CA 1
ATOM 1225 C C . GLU A 1 162 ? -8.627 10.650 -2.134 1.00 91.06 162 GLU A C 1
ATOM 1227 O O . GLU A 1 162 ? -7.741 10.407 -2.954 1.00 91.06 162 GLU A O 1
ATOM 1232 N N . ASN A 1 163 ? -9.358 11.768 -2.180 1.00 91.19 163 ASN A N 1
ATOM 1233 C CA . ASN A 1 163 ? -9.282 12.741 -3.278 1.00 91.19 163 ASN A CA 1
ATOM 1234 C C . ASN A 1 163 ? -8.013 13.615 -3.252 1.00 91.19 163 ASN A C 1
ATOM 1236 O O . ASN A 1 163 ? -7.708 14.250 -4.255 1.00 91.19 163 ASN A O 1
ATOM 1240 N N . LEU A 1 164 ? -7.275 13.658 -2.140 1.00 92.75 164 LEU A N 1
ATOM 1241 C CA . LEU A 1 164 ? -6.085 14.496 -1.917 1.00 92.75 164 LEU A CA 1
ATOM 1242 C C . LEU A 1 164 ? -4.778 13.673 -1.844 1.00 92.75 164 LEU A C 1
ATOM 1244 O O . LEU A 1 164 ? -3.713 14.193 -1.510 1.00 92.75 164 LEU A O 1
ATOM 1248 N N . GLY A 1 165 ? -4.850 12.367 -2.111 1.00 90.69 165 GLY A N 1
ATOM 1249 C CA . GLY A 1 165 ? -3.749 11.417 -2.043 1.00 90.69 165 GLY A CA 1
ATOM 1250 C C . GLY A 1 165 ? -3.226 11.101 -0.638 1.00 90.69 165 GLY A C 1
ATOM 1251 O O . GLY A 1 165 ? -2.161 10.505 -0.531 1.00 90.69 165 GLY A O 1
ATOM 1252 N N . ARG A 1 166 ? -3.901 11.465 0.458 1.00 92.44 166 ARG A N 1
ATOM 1253 C CA . ARG A 1 166 ? -3.398 11.264 1.838 1.00 92.44 166 ARG A CA 1
ATOM 1254 C C . ARG A 1 166 ? -3.226 9.794 2.226 1.00 92.44 166 ARG A C 1
ATOM 1256 O O . ARG A 1 166 ? -2.423 9.483 3.101 1.00 92.44 166 ARG A O 1
ATOM 1263 N N . SER A 1 167 ? -3.954 8.893 1.569 1.00 94.19 167 SER A N 1
ATOM 1264 C CA . SER A 1 167 ? -3.858 7.449 1.803 1.00 94.19 167 SER A CA 1
ATOM 1265 C C . SER A 1 167 ? -2.735 6.763 1.021 1.00 94.19 167 SER A C 1
ATOM 1267 O O . SER A 1 167 ? -2.654 5.542 1.069 1.00 94.19 167 SER A O 1
ATOM 1269 N N . PHE A 1 168 ? -1.911 7.510 0.277 1.00 93.94 168 PHE A N 1
ATOM 1270 C CA . PHE A 1 168 ? -0.787 7.004 -0.517 1.00 93.94 168 PHE A CA 1
ATOM 1271 C C . PHE A 1 168 ? 0.466 7.849 -0.289 1.00 93.94 168 PHE A C 1
ATOM 1273 O O . PHE A 1 168 ? 0.406 9.055 -0.030 1.00 93.94 168 PHE A O 1
ATOM 1280 N N . GLY A 1 169 ? 1.643 7.246 -0.390 1.00 93.75 169 GLY A N 1
ATOM 1281 C CA . GLY A 1 169 ? 2.867 7.948 -0.051 1.00 93.75 169 GLY A CA 1
ATOM 1282 C C . GLY A 1 169 ? 4.112 7.177 -0.428 1.00 93.75 169 GLY A C 1
ATOM 1283 O O . GLY A 1 169 ? 4.334 6.069 0.052 1.00 93.75 169 GLY A O 1
ATOM 1284 N N . GLN A 1 170 ? 4.968 7.834 -1.204 1.00 94.44 170 GLN A N 1
ATOM 1285 C CA . GLN A 1 170 ? 6.305 7.346 -1.501 1.00 94.44 170 GLN A CA 1
ATOM 1286 C C . GLN A 1 170 ? 7.032 6.970 -0.205 1.00 94.44 170 GLN A C 1
ATOM 1288 O O . GLN A 1 170 ? 6.946 7.706 0.788 1.00 94.44 170 GLN A O 1
ATOM 1293 N N . GLN A 1 171 ? 7.729 5.828 -0.235 1.00 95.44 171 GLN A N 1
ATOM 1294 C CA . GLN A 1 171 ? 8.642 5.396 0.830 1.00 95.44 171 GLN A CA 1
ATOM 1295 C C . GLN A 1 171 ? 7.994 5.292 2.224 1.00 95.44 171 GLN A C 1
ATOM 1297 O O . GLN A 1 171 ? 8.657 5.421 3.251 1.00 95.44 171 GLN A O 1
ATOM 1302 N N . SER A 1 172 ? 6.681 5.068 2.263 1.00 97.62 172 SER A N 1
ATOM 1303 C CA . SER A 1 172 ? 5.914 4.959 3.503 1.00 97.62 172 SER A CA 1
ATOM 1304 C C . SER A 1 172 ? 5.657 3.510 3.908 1.00 97.62 172 SER A C 1
ATOM 1306 O O . SER A 1 172 ? 5.720 2.597 3.081 1.00 97.62 172 SER A O 1
ATOM 1308 N N . ILE A 1 173 ? 5.335 3.319 5.187 1.00 98.31 173 ILE A N 1
ATOM 1309 C CA . ILE A 1 173 ? 4.695 2.107 5.691 1.00 98.31 173 ILE A CA 1
ATOM 1310 C C . ILE A 1 173 ? 3.187 2.356 5.785 1.00 98.31 173 ILE A C 1
ATOM 1312 O O . ILE A 1 173 ? 2.748 3.357 6.355 1.00 98.31 173 ILE A O 1
ATOM 1316 N N . MET A 1 174 ? 2.385 1.474 5.197 1.00 98.62 174 MET A N 1
ATOM 1317 C CA . MET A 1 174 ? 0.932 1.615 5.122 1.00 98.62 174 MET A CA 1
ATOM 1318 C C . MET A 1 174 ? 0.232 0.646 6.069 1.00 98.62 174 MET A C 1
ATOM 1320 O O . MET A 1 174 ? 0.472 -0.556 6.025 1.00 98.62 174 MET A O 1
ATOM 1324 N N . LEU A 1 175 ? -0.717 1.154 6.851 1.00 98.75 175 LEU A N 1
ATOM 1325 C CA . LEU A 1 175 ? -1.764 0.340 7.464 1.00 98.75 175 LEU A CA 1
ATOM 1326 C C . LEU A 1 175 ? -2.909 0.161 6.465 1.00 98.75 175 LEU A C 1
ATOM 1328 O O . LEU A 1 175 ? -3.615 1.126 6.153 1.00 98.75 175 LEU A O 1
ATOM 1332 N N . TRP A 1 176 ? -3.092 -1.060 5.959 1.00 98.62 176 TRP A N 1
ATOM 1333 C CA . TRP A 1 176 ? -4.189 -1.392 5.053 1.00 98.62 176 TRP A CA 1
ATOM 1334 C C . TRP A 1 176 ? -5.372 -1.980 5.827 1.00 98.62 176 TRP A C 1
ATOM 1336 O O . TRP A 1 176 ? -5.443 -3.174 6.129 1.00 98.62 176 TRP A O 1
ATOM 1346 N N . MET A 1 177 ? -6.308 -1.090 6.147 1.00 98.12 177 MET A N 1
ATOM 1347 C CA . MET A 1 177 ? -7.448 -1.315 7.037 1.00 98.12 177 MET A CA 1
ATOM 1348 C C . MET A 1 177 ? -8.593 -2.101 6.395 1.00 98.12 177 MET A C 1
ATOM 1350 O O . MET A 1 177 ? -9.478 -2.560 7.110 1.00 98.12 177 MET A O 1
ATOM 1354 N N . HIS A 1 178 ? -8.576 -2.277 5.069 1.00 96.81 178 HIS A N 1
ATOM 1355 C CA . HIS A 1 178 ? -9.642 -2.934 4.302 1.00 96.81 178 HIS A CA 1
ATOM 1356 C C . HIS A 1 178 ? -10.017 -4.326 4.825 1.00 96.81 178 HIS A C 1
ATOM 1358 O O . HIS A 1 178 ? -11.118 -4.798 4.591 1.00 96.81 178 HIS A O 1
ATOM 1364 N N . ASN A 1 179 ? -9.117 -4.998 5.536 1.00 95.31 179 ASN A N 1
ATOM 1365 C CA . ASN A 1 179 ? -9.309 -6.375 5.974 1.00 95.31 179 ASN A CA 1
ATOM 1366 C C . ASN A 1 179 ? -10.079 -6.489 7.307 1.00 95.31 179 ASN A C 1
ATOM 1368 O O . ASN A 1 179 ? -10.474 -7.588 7.691 1.00 95.31 179 ASN A O 1
ATOM 1372 N N . MET A 1 180 ? -10.336 -5.377 8.005 1.00 95.44 180 MET A N 1
ATOM 1373 C CA . MET A 1 180 ? -11.142 -5.353 9.231 1.00 95.44 180 MET A CA 1
ATOM 1374 C C . MET A 1 180 ? -12.640 -5.237 8.901 1.00 95.44 180 MET A C 1
ATOM 1376 O O . MET A 1 180 ? -13.211 -4.152 8.948 1.00 95.44 180 MET A O 1
ATOM 1380 N N . GLN A 1 181 ? -13.264 -6.366 8.556 1.00 94.75 181 GLN A N 1
ATOM 1381 C CA . GLN A 1 181 ? -14.644 -6.442 8.039 1.00 94.75 181 GLN A CA 1
ATOM 1382 C C . GLN A 1 181 ? -15.677 -6.964 9.060 1.00 94.75 181 GLN A C 1
ATOM 1384 O O . GLN A 1 181 ? -16.813 -7.258 8.699 1.00 94.75 181 GLN A O 1
ATOM 1389 N N . GLU A 1 182 ? -15.299 -7.132 10.331 1.00 94.38 182 GLU A N 1
ATOM 1390 C CA . GLU A 1 182 ? -16.209 -7.657 11.357 1.00 94.38 182 GLU A CA 1
ATOM 1391 C C . GLU A 1 182 ? -17.355 -6.670 11.640 1.00 94.38 182 GLU A C 1
ATOM 1393 O O . GLU A 1 182 ? -17.123 -5.505 11.967 1.00 94.38 182 GLU A O 1
ATOM 1398 N N . ILE A 1 183 ? -18.598 -7.155 11.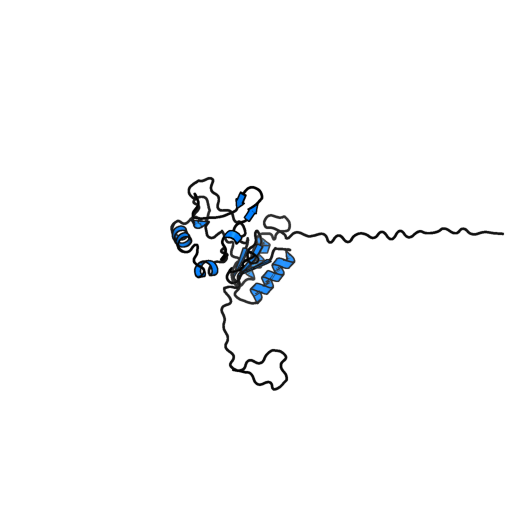565 1.00 93.81 183 ILE A N 1
ATOM 1399 C CA . ILE A 1 183 ? -19.809 -6.390 11.884 1.00 93.81 183 ILE A CA 1
ATOM 1400 C C . ILE A 1 183 ? -20.506 -7.060 13.070 1.00 93.81 183 ILE A C 1
ATOM 1402 O O . ILE A 1 183 ? -20.778 -8.260 13.044 1.00 93.81 183 ILE A O 1
ATOM 1406 N N . LYS A 1 184 ? -20.817 -6.278 14.111 1.00 91.00 184 LYS A N 1
ATOM 1407 C CA . LYS A 1 184 ? -21.572 -6.725 15.292 1.00 91.00 184 LYS A CA 1
ATOM 1408 C C . LYS A 1 184 ? -22.830 -5.891 15.443 1.00 91.00 184 LYS A C 1
ATOM 1410 O O . LYS A 1 184 ? -22.749 -4.678 15.610 1.00 91.00 184 LYS A O 1
ATOM 1415 N N . PHE A 1 185 ? -23.980 -6.552 15.433 1.00 91.00 185 PHE A N 1
ATOM 1416 C CA . PHE A 1 185 ? -25.257 -5.913 15.723 1.00 91.00 185 PHE A CA 1
ATOM 1417 C C . PHE A 1 185 ? -25.509 -5.908 17.231 1.00 91.00 185 PHE A C 1
ATOM 1419 O O . PHE A 1 185 ? -25.249 -6.896 17.918 1.00 91.00 185 PHE A O 1
ATOM 1426 N N . SER A 1 186 ? -26.021 -4.792 17.745 1.00 88.69 186 SER A N 1
ATOM 1427 C CA . SER A 1 186 ? -26.466 -4.671 19.130 1.00 88.69 186 SER A CA 1
ATOM 1428 C C . SER A 1 186 ? -27.856 -4.060 19.154 1.00 88.69 186 SER A C 1
ATOM 1430 O O . SER A 1 186 ? -28.022 -2.891 18.832 1.00 88.69 186 SER A O 1
ATOM 1432 N N . ASN A 1 187 ? -28.834 -4.839 19.609 1.00 89.12 187 ASN A N 1
ATOM 1433 C CA . ASN A 1 187 ? -30.226 -4.402 19.767 1.00 89.12 187 ASN A CA 1
ATOM 1434 C C . ASN A 1 187 ? -30.445 -3.587 21.055 1.00 89.12 187 ASN A C 1
ATOM 1436 O O . ASN A 1 187 ? -31.575 -3.374 21.481 1.00 89.12 187 ASN A O 1
ATOM 1440 N N . ARG A 1 188 ? -29.366 -3.258 21.772 1.00 89.75 188 ARG A N 1
ATOM 1441 C CA . ARG A 1 188 ? -29.394 -2.544 23.053 1.00 89.75 188 ARG A CA 1
ATOM 1442 C C . ARG A 1 188 ? -28.183 -1.624 23.143 1.00 89.75 188 ARG A C 1
ATOM 1444 O O . ARG A 1 188 ? -27.429 -1.679 24.115 1.00 89.75 188 ARG A O 1
ATOM 1451 N N . PHE A 1 189 ? -27.944 -0.824 22.107 1.00 91.06 189 PHE A N 1
ATOM 1452 C CA . PHE A 1 189 ? -26.803 0.082 22.105 1.00 91.06 189 PHE A CA 1
ATOM 1453 C C . PHE A 1 189 ? -26.966 1.142 23.201 1.00 91.06 189 PHE A C 1
ATOM 1455 O O . PHE A 1 189 ? -27.931 1.906 23.206 1.00 91.06 189 PHE A O 1
ATOM 1462 N N . VAL A 1 190 ? -26.004 1.187 24.125 1.00 91.75 190 VAL A N 1
ATOM 1463 C CA . VAL A 1 190 ? -25.878 2.243 25.133 1.00 91.75 190 VAL A CA 1
ATOM 1464 C C . VAL A 1 190 ? -24.530 2.927 24.908 1.00 91.75 190 VAL A C 1
ATOM 1466 O O . VAL A 1 190 ? -23.494 2.261 25.021 1.00 91.75 190 VAL A O 1
ATOM 1469 N N . PRO A 1 191 ? -24.498 4.230 24.574 1.00 90.56 191 PRO A N 1
ATOM 1470 C CA . PRO A 1 191 ? -23.244 4.921 24.329 1.00 90.56 191 PRO A CA 1
ATOM 1471 C C . PRO A 1 191 ? -22.405 4.988 25.608 1.00 90.56 191 PRO A C 1
ATOM 1473 O O . PRO A 1 191 ? -22.917 5.148 26.720 1.00 90.56 191 PRO A O 1
ATOM 1476 N N . LYS A 1 192 ? -21.082 4.882 25.450 1.00 91.62 192 LYS A N 1
ATOM 1477 C CA . LYS A 1 192 ? -20.143 5.009 26.567 1.00 91.62 192 LYS A CA 1
ATOM 1478 C C . LYS A 1 192 ? -20.322 6.381 27.231 1.00 91.62 192 LYS A C 1
ATOM 1480 O O . LYS A 1 192 ? -20.187 7.400 26.566 1.00 91.62 192 LYS A O 1
ATOM 1485 N N . GLY A 1 193 ? -20.592 6.389 28.537 1.00 94.44 193 GLY A N 1
ATOM 1486 C CA . GLY A 1 193 ? -20.820 7.612 29.319 1.00 94.44 193 GLY A CA 1
ATOM 1487 C C . GLY A 1 193 ? -22.289 8.010 29.503 1.00 94.44 193 GLY A C 1
ATOM 1488 O O . GLY A 1 193 ? -22.549 9.035 30.126 1.00 94.44 193 GLY A O 1
ATOM 1489 N N . ALA A 1 194 ? -23.250 7.223 29.007 1.00 93.75 194 ALA A N 1
ATOM 1490 C CA . ALA A 1 194 ? -24.669 7.467 29.259 1.00 93.75 194 ALA A CA 1
ATOM 1491 C C . ALA A 1 194 ? -25.024 7.405 30.763 1.00 93.75 194 ALA A C 1
ATOM 1493 O O . ALA A 1 194 ? -24.381 6.659 31.514 1.00 93.75 194 ALA A O 1
ATOM 1494 N N . PRO A 1 195 ? -26.076 8.122 31.211 1.00 95.19 195 PRO A N 1
ATOM 1495 C CA . PRO A 1 195 ? -26.581 8.015 32.575 1.00 95.19 195 PRO A CA 1
ATOM 1496 C C . PRO A 1 195 ? -26.881 6.568 32.977 1.00 95.19 195 PRO A C 1
ATOM 1498 O O . PRO A 1 195 ? -27.338 5.748 32.171 1.00 95.19 195 PRO A O 1
ATOM 1501 N N . ARG A 1 196 ? -26.658 6.249 34.255 1.00 91.25 196 ARG A N 1
ATOM 1502 C CA . ARG A 1 196 ? -26.956 4.922 34.802 1.00 91.25 196 ARG A CA 1
ATOM 1503 C C . ARG A 1 196 ? -28.447 4.614 34.633 1.00 91.25 196 ARG A C 1
ATOM 1505 O O . ARG A 1 196 ? -29.285 5.434 34.984 1.00 91.25 196 ARG A O 1
ATOM 1512 N N . GLY A 1 197 ? -28.764 3.430 34.111 1.00 91.12 197 GLY A N 1
ATOM 1513 C CA . GLY A 1 197 ? -30.145 3.019 33.830 1.00 91.12 197 GLY A CA 1
ATOM 1514 C C . GLY A 1 197 ? -30.655 3.396 32.435 1.00 91.12 197 GLY A C 1
ATOM 1515 O O . GLY A 1 197 ? -31.792 3.065 32.109 1.00 91.12 197 GLY A O 1
ATOM 1516 N N . THR A 1 198 ? -29.829 4.029 31.591 1.00 92.38 198 THR A N 1
ATOM 1517 C CA . THR A 1 198 ? -30.176 4.248 30.179 1.00 92.38 198 THR A CA 1
ATOM 1518 C C . THR A 1 198 ? -30.464 2.907 29.509 1.00 92.38 198 THR A C 1
ATOM 1520 O O . THR A 1 198 ? -29.611 2.017 29.481 1.00 92.38 198 THR A O 1
ATOM 1523 N N . THR A 1 199 ? -31.678 2.759 28.983 1.00 90.38 199 THR A N 1
ATOM 1524 C CA . THR A 1 199 ? -32.071 1.573 28.220 1.00 90.38 199 THR A CA 1
ATOM 1525 C C . THR A 1 199 ? -31.548 1.720 26.798 1.00 90.38 199 THR A C 1
ATOM 1527 O O . THR A 1 199 ? -31.652 2.794 26.210 1.00 90.38 199 THR A O 1
ATOM 1530 N N . GLY A 1 200 ? -30.942 0.662 26.263 1.00 86.12 200 GLY A N 1
ATOM 1531 C CA . GLY A 1 200 ? -30.416 0.688 24.904 1.00 86.12 200 GLY A CA 1
ATOM 1532 C C . GLY A 1 200 ? -31.532 0.818 23.872 1.00 86.12 200 GLY A C 1
ATOM 1533 O O . GLY A 1 200 ? -32.598 0.228 24.040 1.00 86.12 200 GLY A O 1
ATOM 1534 N N . VAL A 1 201 ? -31.267 1.579 22.815 1.00 76.75 201 VAL A N 1
ATOM 1535 C CA . VAL A 1 201 ? -32.156 1.669 21.653 1.00 76.75 201 VAL A CA 1
ATOM 1536 C C . VAL A 1 201 ? -31.840 0.538 20.672 1.00 76.75 201 VAL A C 1
ATOM 1538 O O . VAL A 1 201 ? -30.679 0.130 20.546 1.00 76.75 201 VAL A O 1
ATOM 1541 N N . THR A 1 202 ? -32.891 0.008 20.048 1.00 63.47 202 THR A N 1
ATOM 1542 C CA . THR A 1 202 ? -32.846 -0.932 18.916 1.00 63.47 202 THR A CA 1
ATOM 1543 C C . THR A 1 202 ? -32.687 -0.193 17.606 1.00 63.47 202 THR A C 1
ATOM 1545 O O . THR A 1 202 ? -33.424 0.807 17.439 1.00 63.47 202 THR A O 1
#

Secondary structure (DSSP, 8-state):
-----------------------PPP-TTSTTSPPHHHHHHHHTTSSSPPB-PPPGGGGG-TTSTT--HHHHHHHHHHTT-HHHHHHSTT--SSGGGGSEE-SS-EE---TTS--SSTT-----TTS-SEEEE--SHHHHHHHHHHHHHTT--EEEESSS--TTSTT--TT-EEEEGGG-------TTB--TTPPTTPPPB-

Sequence (202 aa):
MLGLPYIALALALASSSIEAKTTCKCLPGSPCFPSPPVIKAFENTLSEPLIHPRPMGSVCFPNDPTFNPTACAEVKSKWHNGAFRTSVPEAAQFINWETMINSTAVDQCDPFGDVTDPTSTCYQGRVPWGVVKVKSIADIQKTVKFASEHNLKLIVKNTGHENLGRSFGQQSIMLWMHNMQEIKFSNRFVPKGAPRGTTGVT